Protein AF-A0A8K0QGR8-F1 (afdb_monomer_lite)

Sequence (209 aa):
MWKRLPLTRIGLGRTRVRLEYVLIPHIPASSSTRNSIKKHNFEAPHHDLGLHLETTTQLLTPGTLDPDALTFTCWPKRDEHCLVGFLAGTINPGIHKGLEQNFKGTLIGLCPRFFELPDLKEVIRKFDRKDTTLVVTAALTIVHEMQHVLMTTGKGRVCYDHKYDAEECKKLDEKEKTTNAQNMALFALDVTAHPERGCLSPKEGCCWC

Secondary structure (DSSP, 8-state):
----------------------SSS-----HHHHHHHIIIIIIHHHHHHHS----------TTSS-TTSEEEEEPPTT-HHHHTT-SEEEE-SEEEGGGTEEESSEEEEE-GGGGGPPPHHHHHHHHHTT-TT----HHHHHHHHHTT-HHHH-TTT--B-S--SHHHHHHS-HHHHTTBHHHHHHHHHHHHH-GGGGBS-TTS--B--

Foldseek 3Di:
DDDDDDDDDDDDDPPPPPPPPPLPLDLPDDPVLVVLCLQQLQVLLVVLVPDDDDDDPDDDDQVPDDAQHEAEEEDDQPPPCVVVPDQKAKDAAQQDVVVRDGGNHIYIYGYPVLVVFDDLVVLLVCSVVVNQPRDDHNVLSSSLRSLQYCSRRPPVRRADAPDQRSVVLSVDDSVNCSRHSNNSSVVVSVCVSPVVSQDPDPPPPDRSD

Radius of gyration: 22.01 Å; chains: 1; bounding box: 62×36×76 Å

Structure (mmCIF, N/CA/C/O backbone):
data_AF-A0A8K0QGR8-F1
#
_entry.id   AF-A0A8K0QGR8-F1
#
loop_
_atom_site.group_PDB
_atom_site.id
_atom_site.type_symbol
_atom_site.label_atom_id
_atom_site.label_alt_id
_atom_site.label_comp_id
_atom_site.label_asym_id
_atom_site.label_entity_id
_atom_site.label_seq_id
_atom_site.pdbx_PDB_ins_code
_atom_site.Cartn_x
_atom_site.Cartn_y
_atom_site.Cartn_z
_atom_site.occupancy
_atom_site.B_iso_or_equiv
_atom_site.auth_seq_id
_atom_site.auth_comp_id
_atom_site.auth_asym_id
_atom_site.auth_atom_id
_atom_site.pdbx_PDB_model_num
ATOM 1 N N . MET A 1 1 ? -37.395 -20.571 55.440 1.00 39.00 1 MET A N 1
ATOM 2 C CA . MET A 1 1 ? -38.438 -19.521 55.305 1.00 39.00 1 MET A CA 1
ATOM 3 C C . MET A 1 1 ? -37.707 -18.199 55.452 1.00 39.00 1 MET A C 1
ATOM 5 O O . MET A 1 1 ? -36.893 -18.133 56.352 1.00 39.00 1 MET A O 1
ATOM 9 N N . TRP A 1 2 ? -37.735 -17.255 54.512 1.00 24.77 2 TRP A N 1
ATOM 10 C CA . TRP A 1 2 ? -38.839 -16.327 54.238 1.00 24.77 2 TRP A CA 1
ATOM 11 C C . TRP A 1 2 ? -38.876 -15.874 52.761 1.00 24.77 2 TRP A C 1
ATOM 13 O O . TRP A 1 2 ? -37.900 -15.996 52.027 1.00 24.77 2 TRP A O 1
ATOM 23 N N . LYS A 1 3 ? -40.067 -15.426 52.346 1.00 25.12 3 LYS A N 1
ATOM 24 C CA . LYS A 1 3 ? -40.545 -15.152 50.980 1.00 25.12 3 LYS A CA 1
ATOM 25 C C . LYS A 1 3 ? -40.049 -13.818 50.385 1.00 25.12 3 LYS A C 1
ATOM 27 O O . LYS A 1 3 ? -39.733 -12.883 51.108 1.00 25.12 3 LYS A O 1
ATOM 32 N N . ARG A 1 4 ? -40.095 -13.759 49.044 1.00 31.66 4 ARG A N 1
ATOM 33 C CA . ARG A 1 4 ? -39.948 -12.587 48.151 1.00 31.66 4 ARG A CA 1
ATOM 34 C C . ARG A 1 4 ? -40.854 -11.411 48.526 1.00 31.66 4 ARG A C 1
ATOM 36 O O . ARG A 1 4 ? -41.997 -11.663 48.890 1.00 31.66 4 ARG A O 1
ATOM 43 N N . LEU A 1 5 ? -40.429 -10.194 48.169 1.00 27.41 5 LEU A N 1
ATOM 44 C CA . LEU A 1 5 ? -41.275 -9.172 47.526 1.00 27.41 5 LE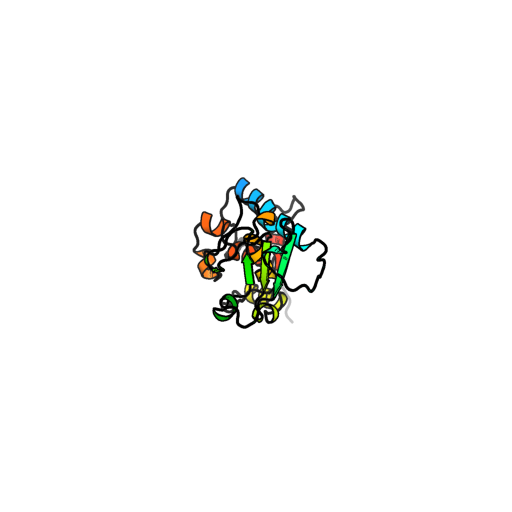U A CA 1
ATOM 45 C C . LEU A 1 5 ? -40.449 -8.324 46.516 1.00 27.41 5 LEU A C 1
ATOM 47 O O . LEU A 1 5 ? -39.220 -8.355 46.576 1.00 27.41 5 LEU A O 1
ATOM 51 N N . PRO A 1 6 ? -41.104 -7.669 45.532 1.00 32.53 6 PRO A N 1
ATOM 52 C CA . PRO A 1 6 ? -40.527 -7.240 44.255 1.00 32.53 6 PRO A CA 1
ATOM 53 C C . PRO A 1 6 ? -40.054 -5.780 44.263 1.00 32.53 6 PRO A C 1
ATOM 55 O O . PRO A 1 6 ? -40.529 -4.972 45.057 1.00 32.53 6 PRO A O 1
ATOM 58 N N . LEU A 1 7 ? -39.198 -5.413 43.305 1.00 27.39 7 LEU A N 1
ATOM 59 C CA . LEU A 1 7 ? -38.913 -4.013 42.988 1.00 27.39 7 LEU A CA 1
ATOM 60 C C . LEU A 1 7 ? -39.365 -3.679 41.567 1.00 27.39 7 LEU A C 1
ATOM 62 O O . LEU A 1 7 ? -38.997 -4.337 40.595 1.00 27.39 7 LEU A O 1
ATOM 66 N N . THR A 1 8 ? -40.176 -2.628 41.489 1.00 29.52 8 THR A N 1
ATOM 67 C CA . THR A 1 8 ? -40.717 -2.018 40.276 1.00 29.52 8 THR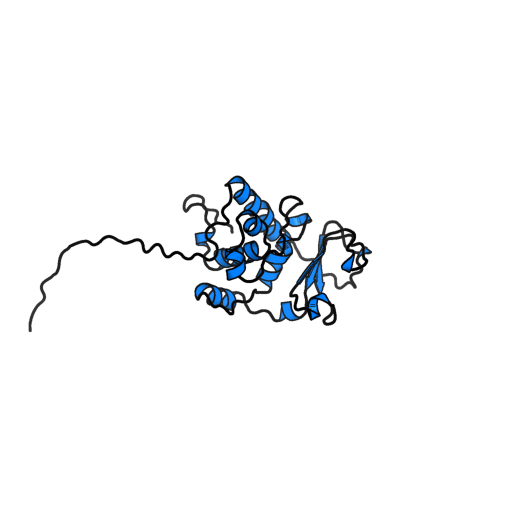 A CA 1
ATOM 68 C C . THR A 1 8 ? -40.125 -0.612 40.165 1.00 29.52 8 THR A C 1
ATOM 70 O O . THR A 1 8 ? -40.256 0.129 41.130 1.00 29.52 8 THR A O 1
ATOM 73 N N . ARG A 1 9 ? -39.576 -0.259 38.985 1.00 31.36 9 ARG A N 1
ATOM 74 C CA . ARG A 1 9 ? -39.207 1.092 38.464 1.00 31.36 9 ARG A CA 1
ATOM 75 C C . ARG A 1 9 ? -38.194 1.900 39.314 1.00 31.36 9 ARG A C 1
ATOM 77 O O . ARG A 1 9 ? -38.239 1.912 40.526 1.00 31.36 9 ARG A O 1
ATOM 84 N N . ILE A 1 10 ? -37.211 2.586 38.731 1.00 30.27 10 ILE A N 1
ATOM 85 C CA . ILE A 1 10 ? -37.312 3.902 38.071 1.00 30.27 10 ILE A CA 1
ATOM 86 C C . ILE A 1 10 ? -36.049 4.100 37.211 1.00 30.27 10 ILE A C 1
ATOM 88 O O . ILE A 1 10 ? -34.982 3.579 37.524 1.00 30.27 10 ILE A O 1
ATOM 92 N N . GLY A 1 11 ? -36.203 4.809 36.092 1.00 32.91 11 GLY A N 1
ATOM 93 C CA . GLY A 1 11 ? -35.181 4.965 35.066 1.00 32.91 11 GLY A CA 1
ATOM 94 C C . GLY A 1 11 ? -33.930 5.723 35.496 1.00 32.91 11 GLY A C 1
ATOM 95 O O . GLY A 1 11 ? -33.975 6.628 36.317 1.00 32.91 11 GLY A O 1
ATOM 96 N N . LEU A 1 12 ? -32.838 5.395 34.818 1.00 31.67 12 LEU A N 1
ATOM 97 C CA . LEU A 1 12 ? -31.729 6.294 34.546 1.00 31.67 12 LEU A CA 1
ATOM 98 C C . LEU A 1 12 ? -31.371 6.079 33.080 1.00 31.67 12 LEU A C 1
ATOM 100 O O . LEU A 1 12 ? -31.368 4.945 32.592 1.00 31.67 12 LEU A O 1
ATOM 104 N N . GLY A 1 13 ? -31.204 7.191 32.367 1.00 29.12 13 GLY A N 1
ATOM 105 C CA . GLY A 1 13 ? -30.985 7.220 30.933 1.00 29.12 13 GLY A CA 1
ATOM 106 C C . GLY A 1 13 ? -29.955 6.186 30.506 1.00 29.12 13 GLY A C 1
ATOM 107 O O . GLY A 1 13 ? -28.929 5.994 31.157 1.00 29.12 13 GLY A O 1
ATOM 108 N N . ARG A 1 14 ? -30.211 5.542 29.366 1.00 28.84 14 ARG A N 1
ATOM 109 C CA . ARG A 1 14 ? -29.114 4.987 28.584 1.00 28.84 14 ARG A CA 1
ATOM 110 C C . ARG A 1 14 ? -28.253 6.175 28.188 1.00 28.84 14 ARG A C 1
ATOM 112 O O . ARG A 1 14 ? -28.474 6.784 27.143 1.00 28.84 14 ARG A O 1
ATOM 119 N N . THR A 1 15 ? -27.282 6.504 29.030 1.00 27.42 15 THR A N 1
ATOM 120 C CA . THR A 1 15 ? -26.040 7.102 28.585 1.00 27.42 15 THR A CA 1
ATOM 121 C C . THR A 1 15 ? -25.593 6.183 27.462 1.00 27.42 15 THR A C 1
ATOM 123 O O . THR A 1 15 ? -25.163 5.054 27.697 1.00 27.42 15 THR A O 1
ATOM 126 N N . ARG A 1 16 ? -25.818 6.606 26.212 1.00 26.64 16 ARG A N 1
ATOM 127 C CA . ARG A 1 16 ? -25.051 6.073 25.097 1.00 26.64 16 ARG A CA 1
ATOM 128 C C . ARG A 1 16 ? -23.627 6.369 25.509 1.00 26.64 16 ARG A C 1
ATOM 130 O O . ARG A 1 16 ? -23.199 7.517 25.437 1.00 26.64 16 ARG A O 1
ATOM 137 N N . VAL A 1 17 ? -22.941 5.355 26.020 1.00 22.16 17 VAL A N 1
ATOM 138 C CA . VAL A 1 17 ? -21.495 5.378 26.086 1.00 22.16 17 VAL A CA 1
ATOM 139 C C . VAL A 1 17 ? -21.095 5.479 24.625 1.00 22.16 17 VAL A C 1
ATOM 141 O O . VAL A 1 17 ? -21.131 4.508 23.871 1.00 22.16 17 VAL A O 1
ATOM 144 N N . ARG A 1 18 ? -20.874 6.719 24.193 1.00 26.88 18 ARG A N 1
ATOM 145 C CA . ARG A 1 18 ? -20.250 7.047 22.928 1.00 26.88 18 ARG A CA 1
ATOM 146 C C . ARG A 1 18 ? -18.807 6.630 23.149 1.00 26.88 18 ARG A C 1
ATOM 148 O O . ARG A 1 18 ? -17.989 7.411 23.611 1.00 26.88 18 ARG A O 1
ATOM 155 N N . LEU A 1 19 ? -18.557 5.336 22.980 1.00 23.98 19 LEU A N 1
ATOM 156 C CA . LEU A 1 19 ? -17.211 4.811 22.933 1.00 23.98 19 LEU A CA 1
ATOM 157 C C . LEU A 1 19 ? -16.595 5.416 21.676 1.00 23.98 19 LEU A C 1
ATOM 159 O O . LEU A 1 19 ? -16.862 4.986 20.556 1.00 23.98 19 LEU A O 1
ATOM 163 N N . GLU A 1 20 ? -15.844 6.488 21.892 1.00 26.17 20 GLU A N 1
ATOM 164 C CA . GLU A 1 20 ? -14.880 7.060 20.968 1.00 26.17 20 GLU A CA 1
ATOM 165 C C . GLU A 1 20 ? -13.828 5.985 20.651 1.00 26.17 20 GLU A C 1
ATOM 167 O O . GLU A 1 20 ? -12.716 5.972 21.176 1.00 26.17 20 GLU A O 1
ATOM 172 N N . TYR A 1 21 ? -14.179 5.025 19.795 1.00 30.41 21 TYR A N 1
ATOM 173 C CA . TYR A 1 21 ? -13.197 4.203 19.096 1.00 30.41 21 TYR A CA 1
ATOM 174 C C . TYR A 1 21 ? -12.678 5.019 17.916 1.00 30.41 21 TYR A C 1
ATOM 176 O O . TYR A 1 21 ? -13.035 4.830 16.758 1.00 30.41 21 TYR A O 1
ATOM 184 N N . VAL A 1 22 ? -11.857 6.007 18.270 1.00 39.41 22 VAL A N 1
ATOM 185 C CA . VAL A 1 22 ? -11.055 6.794 17.346 1.00 39.41 22 VAL A CA 1
ATOM 186 C C . VAL A 1 22 ? -9.799 5.998 17.042 1.00 39.41 22 VAL A C 1
ATOM 188 O O . VAL A 1 22 ? -8.837 6.042 17.806 1.00 39.41 22 VAL A O 1
ATOM 191 N N . LEU A 1 23 ? -9.812 5.252 15.941 1.00 37.72 23 LEU A N 1
ATOM 192 C CA . LEU A 1 23 ? -8.567 4.906 15.264 1.00 37.72 23 LEU A CA 1
ATOM 193 C C . LEU A 1 23 ? -8.571 5.344 13.795 1.00 37.72 23 LEU A C 1
ATOM 195 O O . LEU A 1 23 ? -7.577 5.956 13.433 1.00 37.72 23 LEU A O 1
ATOM 199 N N . ILE A 1 24 ? -9.688 5.265 13.043 1.00 44.03 24 ILE A N 1
ATOM 200 C CA . ILE A 1 24 ? -9.991 6.150 11.882 1.00 44.03 24 ILE A CA 1
ATOM 201 C C . ILE A 1 24 ? -11.526 6.326 11.676 1.00 44.03 24 ILE A C 1
ATOM 203 O O . ILE A 1 24 ? -12.063 5.922 10.645 1.00 44.03 24 ILE A O 1
ATOM 207 N N . PRO A 1 25 ? -12.309 6.911 12.608 1.00 41.00 25 PRO A N 1
ATOM 208 C CA . PRO A 1 25 ? -13.677 7.293 12.296 1.00 41.00 25 PRO A CA 1
ATOM 209 C C . PRO A 1 25 ? -13.598 8.576 11.475 1.00 41.00 25 PRO A C 1
ATOM 211 O O . PRO A 1 25 ? -13.265 9.639 11.994 1.00 41.00 25 PRO A O 1
ATOM 214 N N . HIS A 1 26 ? -13.901 8.445 10.188 1.00 51.94 26 HIS A N 1
ATOM 215 C CA . HIS A 1 26 ? -13.880 9.514 9.198 1.00 51.94 26 HIS A CA 1
ATOM 216 C C . HIS A 1 26 ? -12.464 9.998 8.883 1.00 51.94 26 HIS A C 1
ATOM 218 O O . HIS A 1 26 ? -11.912 10.855 9.566 1.00 51.94 26 HIS A O 1
ATOM 224 N N . ILE A 1 27 ? -11.920 9.543 7.750 1.00 56.47 27 ILE A N 1
ATOM 225 C CA . ILE A 1 27 ? -11.152 10.475 6.924 1.00 56.47 27 ILE A CA 1
ATOM 226 C C . ILE A 1 27 ? -12.081 11.692 6.763 1.00 56.47 27 ILE A C 1
ATOM 228 O O . ILE A 1 27 ? -13.150 11.536 6.152 1.00 56.47 27 ILE A O 1
ATOM 232 N N . PRO A 1 28 ? -11.791 12.841 7.407 1.00 61.19 28 PRO A N 1
ATOM 233 C CA . PRO A 1 28 ? -12.615 14.019 7.225 1.00 61.19 28 PRO A CA 1
ATOM 234 C C . PRO A 1 28 ? -12.497 14.329 5.738 1.00 61.19 28 PRO A C 1
ATOM 236 O O . PRO A 1 28 ? -11.416 14.278 5.165 1.00 61.19 28 PRO A O 1
ATOM 239 N N . ALA A 1 29 ? -13.626 14.381 5.061 1.00 67.62 29 ALA A N 1
ATOM 240 C CA . ALA A 1 29 ? -13.635 14.466 3.619 1.00 67.62 29 ALA A CA 1
ATOM 241 C C . ALA A 1 29 ? -15.033 14.867 3.190 1.00 67.62 29 ALA A C 1
ATOM 243 O O . ALA A 1 29 ? -16.040 14.366 3.710 1.00 67.62 29 ALA A O 1
ATOM 244 N N . SER A 1 30 ? -15.097 15.743 2.191 1.00 78.19 30 SER A N 1
ATOM 245 C CA . SER A 1 30 ? -16.350 16.024 1.500 1.00 78.19 30 SER A CA 1
ATOM 246 C C . SER A 1 30 ? -16.969 14.721 0.971 1.00 78.19 30 SER A C 1
ATOM 248 O O . SER A 1 30 ? -16.267 13.746 0.691 1.00 78.19 30 SER A O 1
ATOM 250 N N . SER A 1 31 ? -18.290 14.677 0.787 1.00 76.69 31 SER A N 1
ATOM 251 C CA . SER A 1 31 ? -18.942 13.499 0.189 1.00 76.69 31 SER A CA 1
ATOM 252 C C . SER A 1 31 ? -18.380 13.159 -1.197 1.00 76.69 31 SER A C 1
ATOM 254 O O . SER A 1 31 ? -18.223 11.984 -1.511 1.00 76.69 31 SER A O 1
ATOM 256 N N . SER A 1 32 ? -17.992 14.170 -1.983 1.00 79.62 32 SER A N 1
ATOM 257 C CA . SER A 1 32 ? -17.296 13.979 -3.263 1.00 79.62 32 SER A CA 1
ATOM 258 C C . SER A 1 32 ? -15.950 13.268 -3.078 1.00 79.62 32 SER A C 1
ATOM 260 O O . SER A 1 32 ? -15.684 12.254 -3.721 1.00 79.62 32 SER A O 1
ATOM 262 N N . THR A 1 33 ? -15.136 13.733 -2.126 1.00 79.88 33 THR A N 1
ATOM 263 C CA . THR A 1 33 ? -13.843 13.123 -1.788 1.00 79.88 33 THR A CA 1
ATOM 264 C C . THR A 1 33 ? -14.014 11.678 -1.319 1.00 79.88 33 THR A C 1
ATOM 266 O O . THR A 1 33 ? -13.295 10.801 -1.785 1.00 79.88 33 THR A O 1
ATOM 269 N N . ARG A 1 34 ? -15.001 11.396 -0.459 1.00 79.62 34 ARG A N 1
ATOM 270 C CA . ARG A 1 34 ? -15.287 10.031 0.018 1.00 79.62 34 ARG A CA 1
ATOM 271 C C . ARG A 1 34 ? -15.704 9.093 -1.111 1.00 79.62 34 ARG A C 1
ATOM 273 O O . ARG A 1 34 ? -15.198 7.979 -1.178 1.00 79.62 34 ARG A O 1
ATOM 280 N N . ASN A 1 35 ? -16.569 9.547 -2.017 1.00 79.94 35 ASN A N 1
ATOM 281 C CA . ASN A 1 35 ? -16.978 8.758 -3.182 1.00 79.94 35 ASN A CA 1
ATOM 282 C C . ASN A 1 35 ? -15.802 8.494 -4.130 1.00 79.94 35 ASN A C 1
ATOM 284 O O . ASN A 1 35 ? -15.671 7.394 -4.661 1.00 79.94 35 ASN A O 1
ATOM 288 N N . SER A 1 36 ? -14.925 9.484 -4.313 1.00 84.44 36 SER A N 1
ATOM 289 C CA . SER A 1 36 ? -13.708 9.322 -5.107 1.00 84.44 36 SER A CA 1
ATOM 290 C C . SER A 1 36 ? -12.749 8.313 -4.466 1.00 84.44 36 SER A C 1
ATOM 292 O O . SER A 1 36 ? -12.290 7.407 -5.152 1.00 84.44 36 SER A O 1
ATOM 294 N N . ILE A 1 37 ? -12.523 8.396 -3.151 1.00 84.19 37 ILE A N 1
ATOM 295 C CA . ILE A 1 37 ? -11.736 7.412 -2.393 1.00 84.19 37 ILE A CA 1
ATOM 296 C C . ILE A 1 37 ? -12.330 6.010 -2.549 1.00 84.19 37 ILE A C 1
ATOM 298 O O . ILE A 1 37 ? -11.609 5.091 -2.913 1.00 84.19 37 ILE A O 1
ATOM 302 N N . LYS A 1 38 ? -13.642 5.838 -2.345 1.00 84.31 38 LYS A N 1
ATOM 303 C CA . LYS A 1 38 ? -14.309 4.537 -2.509 1.00 84.31 38 LYS A CA 1
ATOM 304 C C . LYS A 1 38 ? -14.005 3.919 -3.872 1.00 84.31 38 LYS A C 1
ATOM 306 O O . LYS A 1 38 ? -13.497 2.804 -3.948 1.00 84.31 38 LYS A O 1
ATOM 311 N N . LYS A 1 39 ? -14.254 4.686 -4.932 1.00 85.19 39 LYS A N 1
ATOM 312 C CA . LYS A 1 39 ? -14.103 4.229 -6.312 1.00 85.19 39 LYS A CA 1
ATOM 313 C C . LYS A 1 39 ? -12.652 3.898 -6.665 1.00 85.19 39 LYS A C 1
ATOM 315 O O . LYS A 1 39 ? -12.378 2.868 -7.267 1.00 85.19 39 LYS A O 1
ATOM 320 N N . HIS A 1 40 ? -11.725 4.785 -6.317 1.00 89.31 40 HIS A N 1
ATOM 321 C CA . HIS A 1 40 ? -10.357 4.740 -6.835 1.00 89.31 40 HIS A CA 1
ATOM 322 C C . HIS A 1 40 ? -9.357 4.053 -5.903 1.00 89.31 40 HIS A C 1
ATOM 324 O O . HIS A 1 40 ? -8.371 3.508 -6.375 1.00 89.31 40 HIS A O 1
ATOM 330 N N . ASN A 1 41 ? -9.588 4.078 -4.592 1.00 90.94 41 ASN A N 1
ATOM 331 C CA . ASN A 1 41 ? -8.650 3.572 -3.588 1.00 90.94 41 ASN A CA 1
ATOM 332 C C . ASN A 1 41 ? -9.114 2.245 -2.949 1.00 90.94 41 ASN A C 1
ATOM 334 O O . ASN A 1 41 ? -8.318 1.598 -2.271 1.00 90.94 41 ASN A O 1
ATOM 338 N N . PHE A 1 42 ? -10.364 1.812 -3.183 1.00 85.38 42 PHE A N 1
ATOM 339 C CA . PHE A 1 42 ? -10.897 0.543 -2.660 1.00 85.38 42 PHE A CA 1
ATOM 340 C C . PHE A 1 42 ? -11.505 -0.352 -3.744 1.00 85.38 42 PHE A C 1
ATOM 342 O O . PHE A 1 42 ? -11.025 -1.465 -3.933 1.00 85.38 42 PHE A O 1
ATOM 349 N N . GLU A 1 43 ? -12.506 0.127 -4.491 1.00 85.12 43 GLU A N 1
ATOM 350 C CA . GLU A 1 43 ? -13.172 -0.674 -5.534 1.00 85.12 43 GLU A CA 1
ATOM 351 C C . GLU A 1 43 ? -12.207 -1.047 -6.669 1.00 85.12 43 GLU A C 1
ATOM 353 O O . GLU A 1 43 ? -12.153 -2.209 -7.064 1.00 85.12 43 GLU A O 1
ATOM 358 N N . ALA A 1 44 ? -11.405 -0.093 -7.157 1.00 85.38 44 ALA A N 1
ATOM 359 C CA . ALA A 1 44 ? -10.432 -0.355 -8.219 1.00 85.38 44 ALA A CA 1
ATOM 360 C C . ALA A 1 44 ? -9.318 -1.338 -7.794 1.00 85.38 44 ALA A C 1
ATOM 362 O O . ALA A 1 44 ? -9.149 -2.342 -8.483 1.00 85.38 44 ALA A O 1
ATOM 363 N N . PRO A 1 45 ? -8.619 -1.166 -6.649 1.00 84.56 45 PRO A N 1
ATOM 364 C CA . PRO A 1 45 ? -7.678 -2.183 -6.176 1.00 84.56 45 PRO A CA 1
ATOM 365 C C . PRO A 1 45 ? -8.311 -3.553 -5.948 1.00 84.56 45 PRO A C 1
ATOM 367 O O . PRO A 1 45 ? -7.692 -4.564 -6.263 1.00 84.56 45 PRO A O 1
ATOM 370 N N . HIS A 1 46 ? -9.536 -3.607 -5.415 1.00 83.62 46 HIS A N 1
ATOM 371 C CA . HIS A 1 46 ? -10.242 -4.871 -5.224 1.00 83.62 46 HIS A CA 1
ATOM 372 C C . HIS A 1 46 ? -10.515 -5.577 -6.556 1.00 83.62 46 HIS A C 1
ATOM 374 O O . HIS A 1 46 ? -10.276 -6.777 -6.670 1.00 83.62 46 HIS A O 1
ATOM 380 N N . HIS A 1 47 ? -10.968 -4.828 -7.564 1.00 83.50 47 HIS A N 1
ATOM 381 C CA . HIS A 1 47 ? -11.162 -5.344 -8.913 1.00 83.50 47 HIS A CA 1
ATOM 382 C C . HIS A 1 47 ? -9.849 -5.878 -9.499 1.00 83.50 47 HIS A C 1
ATOM 384 O O . HIS A 1 47 ? -9.806 -7.030 -9.918 1.00 83.50 47 HIS A O 1
ATOM 390 N N . ASP A 1 48 ? -8.774 -5.087 -9.463 1.00 81.62 48 ASP A N 1
ATOM 391 C CA . ASP A 1 48 ? -7.484 -5.454 -10.061 1.00 81.62 48 ASP A CA 1
ATOM 392 C C . ASP A 1 48 ? -6.847 -6.675 -9.381 1.00 81.62 48 ASP A C 1
ATOM 394 O O . ASP A 1 48 ? -6.314 -7.551 -10.058 1.00 81.62 48 ASP A O 1
ATOM 398 N N . LEU A 1 49 ? -6.953 -6.783 -8.052 1.00 78.75 49 LEU A N 1
ATOM 399 C CA . LEU A 1 49 ? -6.485 -7.952 -7.296 1.00 78.75 49 LEU A CA 1
ATOM 400 C C . LEU A 1 49 ? -7.385 -9.186 -7.473 1.00 78.75 49 LEU A C 1
ATOM 402 O O . LEU A 1 49 ? -6.944 -10.304 -7.212 1.00 78.75 49 LEU A O 1
ATOM 406 N N . GLY A 1 50 ? -8.644 -8.992 -7.876 1.00 67.19 50 GLY A N 1
ATOM 407 C CA . GLY A 1 50 ? -9.596 -10.063 -8.169 1.00 67.19 50 GLY A CA 1
ATOM 408 C C . GLY A 1 50 ? -9.433 -10.676 -9.564 1.00 67.19 50 GLY A C 1
ATOM 409 O O . GLY A 1 50 ? -10.018 -11.728 -9.834 1.00 67.19 50 GLY A O 1
ATOM 410 N N . LEU A 1 51 ? -8.651 -10.049 -10.449 1.00 63.78 51 LEU A N 1
ATOM 411 C CA . LEU A 1 51 ? -8.345 -10.584 -11.775 1.00 63.78 51 LEU A CA 1
ATOM 412 C C . LEU A 1 51 ? -7.430 -11.815 -11.677 1.00 63.78 51 LEU A C 1
ATOM 414 O O . LEU A 1 51 ? -6.648 -11.976 -10.739 1.00 63.78 51 LEU A O 1
ATOM 418 N N . HIS A 1 52 ? -7.534 -12.718 -12.656 1.00 54.72 52 HIS A N 1
ATOM 419 C CA . HIS A 1 52 ? -6.685 -13.906 -12.710 1.00 54.72 52 HIS A CA 1
ATOM 420 C C . HIS A 1 52 ? -5.208 -13.520 -12.838 1.00 54.72 52 HIS A C 1
ATOM 422 O O . HIS A 1 52 ? -4.781 -12.965 -13.847 1.00 54.72 52 HIS A O 1
ATOM 428 N N . LEU A 1 53 ? -4.429 -13.857 -11.807 1.00 60.78 53 LEU A N 1
ATOM 429 C CA . LEU A 1 53 ? -2.978 -13.740 -11.816 1.00 60.78 53 LEU A CA 1
ATOM 430 C C . LEU A 1 53 ? -2.391 -14.818 -12.731 1.00 60.78 53 LEU A C 1
ATOM 432 O O . LEU A 1 53 ? -2.287 -15.988 -12.354 1.00 60.78 53 LEU A O 1
ATOM 436 N N . GLU A 1 54 ? -1.977 -14.424 -13.931 1.00 61.03 54 GLU A N 1
ATOM 437 C CA . GLU A 1 54 ? -1.126 -15.272 -14.755 1.00 61.03 54 GLU A CA 1
ATOM 438 C C . GLU A 1 54 ? 0.271 -15.319 -14.133 1.00 61.03 54 GLU A C 1
ATOM 440 O O . GLU A 1 54 ? 0.984 -14.321 -14.036 1.00 61.03 54 GLU A O 1
ATOM 445 N N . THR A 1 55 ? 0.660 -16.497 -13.645 1.00 55.16 55 THR A N 1
ATOM 446 C CA . THR A 1 55 ? 1.976 -16.679 -13.030 1.00 55.16 55 THR A CA 1
ATOM 447 C C . THR A 1 55 ? 2.980 -17.070 -14.104 1.00 55.16 55 THR A C 1
ATOM 449 O O . THR A 1 55 ? 3.026 -18.220 -14.535 1.00 55.16 55 THR A O 1
ATOM 452 N N . THR A 1 56 ? 3.827 -16.130 -14.509 1.00 58.09 56 THR A N 1
ATOM 453 C CA . THR A 1 56 ? 5.002 -16.417 -15.340 1.00 58.09 56 THR A CA 1
ATOM 454 C C . THR A 1 56 ? 6.278 -16.254 -14.530 1.00 58.09 56 THR A C 1
ATOM 456 O O . THR A 1 56 ? 6.592 -15.167 -14.051 1.00 58.09 56 THR A O 1
ATOM 459 N N . THR A 1 57 ? 7.056 -17.328 -14.402 1.00 54.94 57 THR A N 1
ATOM 460 C CA . THR A 1 57 ? 8.394 -17.284 -13.800 1.00 54.94 57 THR A CA 1
ATOM 461 C C . THR A 1 57 ? 9.394 -16.806 -14.852 1.00 54.94 57 THR A C 1
ATOM 463 O O . THR A 1 57 ? 10.068 -17.604 -15.496 1.00 54.94 57 THR A O 1
ATOM 466 N N . GLN A 1 58 ? 9.451 -15.497 -15.088 1.00 61.91 58 GLN A N 1
ATOM 467 C CA . GLN A 1 58 ? 10.433 -14.892 -15.989 1.00 61.91 58 GLN A CA 1
ATOM 468 C C . GLN A 1 58 ? 11.394 -14.000 -15.208 1.00 61.91 58 GLN A C 1
ATOM 470 O O . GLN A 1 58 ? 11.015 -13.360 -14.227 1.00 61.91 58 GLN A O 1
ATOM 475 N N . LEU A 1 59 ? 12.654 -13.962 -15.646 1.00 61.50 59 LEU A N 1
ATOM 476 C CA . LEU A 1 59 ? 13.614 -12.983 -15.155 1.00 61.50 59 LEU A CA 1
ATOM 477 C C . LEU A 1 59 ? 13.134 -11.602 -15.611 1.00 61.50 59 LEU A C 1
ATOM 479 O O . LEU A 1 59 ? 13.196 -11.277 -16.796 1.00 61.50 59 LEU A O 1
ATOM 483 N N . LEU A 1 60 ? 12.611 -10.815 -14.676 1.00 64.81 60 LEU A N 1
ATOM 484 C CA . LEU A 1 60 ? 12.046 -9.512 -14.991 1.00 64.81 60 LEU A CA 1
ATOM 485 C C . LEU A 1 60 ? 13.160 -8.544 -15.371 1.00 64.81 60 LEU A C 1
ATOM 487 O O . LEU A 1 60 ? 14.005 -8.191 -14.549 1.00 64.81 60 LEU A O 1
ATOM 491 N N . THR A 1 61 ? 13.135 -8.086 -16.620 1.00 69.19 61 THR A N 1
ATOM 492 C CA . THR A 1 61 ? 13.894 -6.906 -17.029 1.00 69.19 61 THR A CA 1
ATOM 493 C C . THR A 1 61 ? 12.933 -5.718 -17.145 1.00 69.19 61 THR A C 1
ATOM 495 O O . THR A 1 61 ? 11.812 -5.874 -17.635 1.00 69.19 61 THR A O 1
ATOM 498 N N . PRO A 1 62 ? 13.312 -4.507 -16.723 1.00 67.19 62 PRO A N 1
ATOM 499 C CA . PRO A 1 62 ? 12.382 -3.366 -16.746 1.00 67.19 62 PRO A CA 1
ATOM 500 C C . PRO A 1 62 ? 11.850 -2.958 -18.126 1.00 67.19 62 PRO A C 1
ATOM 502 O O . PRO A 1 62 ? 10.779 -2.357 -18.215 1.00 67.19 62 PRO A O 1
ATOM 505 N N . GLY A 1 63 ? 12.538 -3.349 -19.205 1.00 69.94 63 GLY A N 1
ATOM 506 C CA . GLY A 1 63 ? 12.058 -3.187 -20.583 1.00 69.94 63 GLY A CA 1
ATOM 507 C C . GLY A 1 63 ? 11.025 -4.230 -21.036 1.00 69.94 63 GLY A C 1
ATOM 508 O O . GLY A 1 63 ? 10.335 -3.998 -22.026 1.00 69.94 63 GLY A O 1
ATOM 509 N N . THR A 1 64 ? 10.898 -5.356 -20.324 1.00 76.81 64 THR A N 1
ATOM 510 C CA . THR A 1 64 ? 9.961 -6.451 -20.652 1.00 76.81 64 THR A CA 1
ATOM 511 C C . THR A 1 64 ? 8.623 -6.359 -19.924 1.00 76.81 64 THR A C 1
ATOM 513 O O . THR A 1 64 ? 7.755 -7.189 -20.163 1.00 76.81 64 THR A O 1
ATOM 516 N N . LEU A 1 65 ? 8.442 -5.366 -19.050 1.00 84.00 65 LEU A N 1
ATOM 517 C CA . LEU A 1 65 ? 7.178 -5.162 -18.345 1.00 84.00 65 LEU A CA 1
ATOM 518 C C . LEU A 1 65 ? 6.081 -4.737 -19.324 1.00 84.00 65 LEU A C 1
ATOM 520 O O . LEU A 1 65 ? 6.292 -3.853 -20.163 1.00 84.00 65 LEU A O 1
ATOM 524 N N . ASP A 1 66 ? 4.915 -5.362 -19.203 1.00 84.81 66 ASP A N 1
ATOM 525 C CA . ASP A 1 66 ? 3.722 -4.955 -19.934 1.00 84.81 66 ASP A CA 1
ATOM 526 C C . ASP A 1 66 ? 3.260 -3.577 -19.413 1.00 84.81 66 ASP A C 1
ATOM 528 O O . ASP A 1 66 ? 3.065 -3.423 -18.204 1.00 84.81 66 ASP A O 1
ATOM 532 N N . PRO A 1 67 ? 3.138 -2.552 -20.279 1.00 87.50 67 PRO A N 1
ATOM 533 C CA . PRO A 1 67 ? 2.688 -1.223 -19.870 1.00 87.50 67 PRO A CA 1
ATOM 534 C C . PRO A 1 67 ? 1.268 -1.198 -19.292 1.00 87.50 67 PRO A C 1
ATOM 536 O O . PRO A 1 67 ? 0.964 -0.289 -18.519 1.00 87.50 67 PRO A O 1
ATOM 539 N N . ASP A 1 68 ? 0.433 -2.179 -19.638 1.00 86.06 68 ASP A N 1
ATOM 540 C CA . ASP A 1 68 ? -0.984 -2.229 -19.279 1.00 86.06 68 ASP A CA 1
ATOM 541 C C . ASP A 1 68 ? -1.285 -3.269 -18.185 1.00 86.06 68 ASP A C 1
ATOM 543 O O . ASP A 1 68 ? -2.449 -3.472 -17.835 1.00 86.06 68 ASP A O 1
ATOM 547 N N . ALA A 1 69 ? -0.257 -3.904 -17.607 1.00 84.69 69 ALA A N 1
ATOM 548 C CA . ALA A 1 69 ? -0.413 -4.892 -16.542 1.00 84.69 69 ALA A CA 1
ATOM 549 C C . ALA A 1 69 ? 0.295 -4.488 -15.241 1.00 84.69 69 ALA A C 1
ATOM 551 O O . ALA A 1 69 ? 1.330 -3.815 -15.232 1.00 84.69 69 ALA A O 1
ATOM 552 N N . LEU A 1 70 ? -0.248 -4.977 -14.124 1.00 88.19 70 LEU A N 1
ATOM 553 C CA . LEU A 1 70 ? 0.399 -4.927 -12.819 1.00 88.19 70 LEU A CA 1
ATOM 554 C C . LEU A 1 70 ? 1.258 -6.179 -12.621 1.00 88.19 70 LEU A C 1
ATOM 556 O O . LEU A 1 70 ? 0.748 -7.297 -12.598 1.00 88.19 70 LEU A O 1
ATOM 560 N N . THR A 1 71 ? 2.563 -5.992 -12.439 1.00 89.38 71 THR A N 1
ATOM 561 C CA . THR A 1 71 ? 3.501 -7.094 -12.190 1.00 89.38 71 THR A CA 1
ATOM 562 C C . THR A 1 71 ? 3.845 -7.205 -10.706 1.00 89.38 71 THR A C 1
ATOM 564 O O . THR A 1 71 ? 4.258 -6.228 -10.089 1.00 89.38 71 THR A O 1
ATOM 567 N N . PHE A 1 72 ? 3.778 -8.406 -10.135 1.00 89.00 72 PHE A N 1
ATOM 568 C CA . PHE A 1 72 ? 4.351 -8.686 -8.814 1.00 89.00 72 PHE A CA 1
ATOM 569 C C . PHE A 1 72 ? 5.717 -9.348 -8.968 1.00 89.00 72 PHE A C 1
ATOM 571 O O . PHE A 1 72 ? 5.881 -10.274 -9.762 1.00 89.00 72 PHE A O 1
ATOM 578 N N . THR A 1 73 ? 6.704 -8.892 -8.201 1.00 88.75 73 THR A N 1
ATOM 579 C CA . THR A 1 73 ? 8.055 -9.462 -8.216 1.00 88.75 73 THR A CA 1
ATOM 580 C C . THR A 1 73 ? 8.605 -9.659 -6.815 1.00 88.75 73 THR A C 1
ATOM 582 O O . THR A 1 73 ? 8.243 -8.945 -5.887 1.00 88.75 73 THR A O 1
ATOM 585 N N . CYS A 1 74 ? 9.508 -10.622 -6.659 1.00 89.88 74 CYS A N 1
ATOM 586 C CA . CYS A 1 74 ? 10.280 -10.792 -5.435 1.00 89.88 74 CYS A CA 1
ATOM 587 C C . CYS A 1 74 ? 11.613 -10.062 -5.585 1.00 89.88 74 CYS A C 1
ATOM 589 O O . CYS A 1 74 ? 12.403 -10.384 -6.476 1.00 89.88 74 CYS A O 1
ATOM 591 N N . TRP A 1 75 ? 11.893 -9.112 -4.698 1.00 88.12 75 TRP A N 1
ATOM 592 C CA . TRP A 1 75 ? 13.204 -8.479 -4.656 1.00 88.12 75 TRP A CA 1
ATOM 593 C C . TRP A 1 75 ? 14.241 -9.401 -4.015 1.00 88.12 75 TRP A C 1
ATOM 595 O O . TRP A 1 75 ? 13.935 -10.149 -3.076 1.00 88.12 75 TRP A O 1
ATOM 605 N N . PRO A 1 76 ? 15.494 -9.375 -4.504 1.00 82.69 76 PRO A N 1
ATOM 606 C CA . PRO A 1 76 ? 16.549 -10.155 -3.889 1.00 82.69 76 PRO A CA 1
ATOM 607 C C . PRO A 1 76 ? 16.786 -9.668 -2.456 1.00 82.69 76 PRO A C 1
ATOM 609 O O . PRO A 1 76 ? 16.729 -8.481 -2.162 1.00 82.69 76 PRO A O 1
ATOM 612 N N . LYS A 1 77 ? 17.140 -10.583 -1.546 1.00 80.94 77 LYS A N 1
ATOM 613 C CA . LYS A 1 77 ? 17.381 -10.260 -0.123 1.00 80.94 77 LYS A CA 1
ATOM 614 C C . LYS A 1 77 ? 18.422 -9.153 0.106 1.00 80.94 77 LYS A C 1
ATOM 616 O O . LYS A 1 77 ? 18.422 -8.527 1.159 1.00 80.94 77 LYS A O 1
ATOM 621 N N . ARG A 1 78 ? 19.337 -8.969 -0.847 1.00 84.19 78 ARG A N 1
ATOM 622 C CA . ARG A 1 78 ? 20.417 -7.973 -0.801 1.00 84.19 78 ARG A CA 1
ATOM 623 C C . ARG A 1 78 ? 20.065 -6.665 -1.509 1.00 84.19 78 ARG A C 1
ATOM 625 O O . ARG A 1 78 ? 20.940 -5.816 -1.619 1.00 84.19 78 ARG A O 1
ATOM 632 N N . ASP A 1 79 ? 18.841 -6.530 -2.012 1.00 86.25 79 ASP A N 1
ATOM 633 C CA . ASP A 1 79 ? 18.360 -5.260 -2.538 1.00 86.25 79 ASP A CA 1
ATOM 634 C C . ASP A 1 79 ? 18.369 -4.200 -1.432 1.00 86.25 79 ASP A C 1
ATOM 636 O O . ASP A 1 79 ? 17.985 -4.483 -0.292 1.00 86.25 79 ASP A O 1
ATOM 640 N N . GLU A 1 80 ? 18.825 -2.993 -1.758 1.00 85.69 80 GLU A N 1
ATOM 641 C CA . GLU A 1 80 ? 18.988 -1.908 -0.791 1.00 85.69 80 GLU A CA 1
ATOM 642 C C . GLU A 1 80 ? 17.673 -1.577 -0.075 1.00 85.69 80 GLU A C 1
ATOM 644 O O . GLU A 1 80 ? 17.676 -1.434 1.150 1.00 85.69 80 GLU A O 1
ATOM 649 N N . HIS A 1 81 ? 16.540 -1.579 -0.791 1.00 84.69 81 HIS A N 1
ATOM 650 C CA . HIS A 1 81 ? 15.216 -1.306 -0.220 1.00 84.69 81 HIS A CA 1
ATOM 651 C C . HIS A 1 81 ? 14.873 -2.320 0.881 1.00 84.69 81 HIS A C 1
ATOM 653 O O . HIS A 1 81 ? 14.392 -1.966 1.961 1.00 84.69 81 HIS A O 1
ATOM 659 N N . CYS A 1 82 ? 15.193 -3.595 0.651 1.00 89.81 82 CYS A N 1
ATOM 660 C CA . CYS A 1 82 ? 14.956 -4.648 1.632 1.00 89.81 82 CYS A CA 1
ATOM 661 C C . CYS A 1 82 ? 15.913 -4.571 2.826 1.00 89.81 82 CYS A C 1
ATOM 663 O O . CYS A 1 82 ? 15.522 -4.915 3.945 1.00 89.81 82 CYS A O 1
ATOM 665 N N . LEU A 1 83 ? 17.150 -4.107 2.617 1.00 88.00 83 LEU A N 1
ATOM 666 C CA . LEU A 1 83 ? 18.138 -3.940 3.687 1.00 88.00 83 LEU A CA 1
ATOM 667 C C . LEU A 1 83 ? 17.784 -2.790 4.635 1.00 88.00 83 LEU A C 1
ATOM 669 O O . LEU A 1 83 ? 18.000 -2.920 5.840 1.00 88.00 83 LEU A O 1
ATOM 673 N N . VAL A 1 84 ? 17.183 -1.711 4.125 1.00 85.94 84 VAL A N 1
ATOM 674 C CA . VAL A 1 84 ? 16.687 -0.597 4.956 1.00 85.94 84 VAL A CA 1
ATOM 675 C C . VAL A 1 84 ? 15.327 -0.884 5.606 1.00 85.94 84 VAL A C 1
ATOM 677 O O . VAL A 1 84 ? 14.787 -0.050 6.329 1.00 85.94 84 VAL A O 1
ATOM 680 N N . GLY A 1 85 ? 14.800 -2.097 5.417 1.00 86.38 85 GLY A N 1
ATOM 681 C CA . GLY A 1 85 ? 13.679 -2.629 6.184 1.00 86.38 85 GLY A CA 1
ATOM 682 C C . GLY A 1 85 ? 12.315 -2.525 5.512 1.00 86.38 85 GLY A C 1
ATOM 683 O O . GLY A 1 85 ? 11.320 -2.770 6.198 1.00 86.38 85 GLY A O 1
ATOM 684 N N . PHE A 1 86 ? 12.253 -2.211 4.215 1.00 90.56 86 PHE A N 1
ATOM 685 C CA . PHE A 1 86 ? 10.986 -2.164 3.487 1.00 90.56 86 PHE A CA 1
ATOM 686 C C . PHE A 1 86 ? 10.382 -3.570 3.380 1.00 90.56 86 PHE A C 1
ATOM 688 O O . PHE A 1 86 ? 11.087 -4.584 3.365 1.00 90.56 86 PHE A O 1
ATOM 695 N N . LEU A 1 87 ? 9.051 -3.627 3.337 1.00 94.88 87 LEU A N 1
ATOM 696 C CA . LEU A 1 87 ? 8.300 -4.868 3.137 1.00 94.88 87 LEU A CA 1
ATOM 697 C C . LEU A 1 87 ? 7.957 -5.056 1.660 1.00 94.88 87 LEU A C 1
ATOM 699 O O . LEU A 1 87 ? 8.067 -6.162 1.139 1.00 94.88 87 LEU A O 1
ATOM 703 N N . ALA A 1 88 ? 7.588 -3.972 0.991 1.00 95.62 88 ALA A N 1
ATOM 704 C CA . ALA A 1 88 ? 7.307 -3.926 -0.428 1.00 95.62 88 ALA A CA 1
ATOM 705 C C . ALA A 1 88 ? 7.598 -2.516 -0.966 1.00 95.62 88 ALA A C 1
ATOM 707 O O . ALA A 1 88 ? 7.981 -1.630 -0.199 1.00 95.62 88 ALA A O 1
ATOM 708 N N . GLY A 1 89 ? 7.460 -2.335 -2.275 1.00 93.69 89 GLY A N 1
ATOM 709 C CA . GLY A 1 89 ? 7.475 -1.018 -2.892 1.00 93.69 89 GLY A CA 1
ATOM 710 C C . GLY A 1 89 ? 6.907 -1.030 -4.305 1.00 93.69 89 GLY A C 1
ATOM 711 O O . GLY A 1 89 ? 7.066 -1.997 -5.055 1.00 93.69 89 GLY A O 1
ATOM 712 N N . THR A 1 90 ? 6.264 0.072 -4.672 1.00 94.56 90 THR A N 1
ATOM 713 C CA . THR A 1 90 ? 5.620 0.253 -5.973 1.00 94.56 90 THR A CA 1
ATOM 714 C C . THR A 1 90 ? 6.479 1.088 -6.918 1.00 94.56 90 THR A C 1
ATOM 716 O O . THR A 1 90 ? 6.923 2.185 -6.582 1.00 94.56 90 THR A O 1
ATOM 719 N N . ILE A 1 91 ? 6.654 0.606 -8.148 1.00 92.31 91 ILE A N 1
ATOM 720 C CA . ILE A 1 91 ? 7.325 1.325 -9.235 1.00 92.31 91 ILE A CA 1
ATOM 721 C C . ILE A 1 91 ? 6.327 1.509 -10.376 1.00 92.31 91 ILE A C 1
ATOM 723 O O . ILE A 1 91 ? 5.940 0.551 -11.042 1.00 92.31 91 ILE A O 1
ATOM 727 N N . ASN A 1 92 ? 5.924 2.757 -10.616 1.00 93.19 92 ASN A N 1
ATOM 728 C CA . ASN A 1 92 ? 5.104 3.133 -11.769 1.00 93.19 92 ASN A CA 1
ATOM 729 C C . ASN A 1 92 ? 5.958 3.278 -13.047 1.00 93.19 92 ASN A C 1
ATOM 731 O O . ASN A 1 92 ? 7.164 3.502 -12.939 1.00 93.19 92 ASN A O 1
ATOM 735 N N . PRO A 1 93 ? 5.367 3.233 -14.254 1.00 92.38 93 PRO A N 1
ATOM 736 C CA . PRO A 1 93 ? 6.099 3.428 -15.500 1.00 92.38 93 PRO A CA 1
ATOM 737 C C . PRO A 1 93 ? 6.823 4.778 -15.560 1.00 92.38 93 PRO A C 1
ATOM 739 O O . PRO A 1 93 ? 6.317 5.798 -15.081 1.00 92.38 93 PRO A O 1
ATOM 742 N N . GLY A 1 94 ? 7.985 4.791 -16.209 1.00 91.00 94 GLY A N 1
ATOM 743 C CA . GLY A 1 94 ? 8.806 5.981 -16.414 1.00 91.00 94 GLY A CA 1
ATOM 744 C C . GLY A 1 94 ? 10.226 5.858 -15.866 1.00 91.00 94 GLY A C 1
ATOM 745 O O . GLY A 1 94 ? 10.691 4.783 -15.484 1.00 91.00 94 GLY A O 1
ATOM 746 N N . ILE A 1 95 ? 10.932 6.992 -15.861 1.00 89.25 95 ILE A N 1
ATOM 747 C CA . ILE A 1 95 ? 12.344 7.077 -15.475 1.00 89.25 95 ILE A CA 1
ATOM 748 C C . ILE A 1 95 ? 12.462 7.244 -13.959 1.00 89.25 95 ILE A C 1
ATOM 750 O O . ILE A 1 95 ? 12.076 8.276 -13.407 1.00 89.25 95 ILE A O 1
ATOM 754 N N . HIS A 1 96 ? 13.087 6.267 -13.307 1.00 84.31 96 HIS A N 1
ATOM 755 C CA . HIS A 1 96 ? 13.389 6.279 -11.879 1.00 84.31 96 HIS A CA 1
ATOM 756 C C . HIS A 1 96 ? 14.864 6.585 -11.668 1.00 84.31 96 HIS A C 1
ATOM 758 O O . HIS A 1 96 ? 15.720 5.725 -11.852 1.00 84.31 96 HIS A O 1
ATOM 764 N N . LYS A 1 97 ? 15.168 7.828 -11.274 1.00 79.50 97 LYS A N 1
ATOM 765 C CA . LYS A 1 97 ? 16.554 8.296 -11.102 1.00 79.50 97 LYS A CA 1
ATOM 766 C C . LYS A 1 97 ? 17.334 7.487 -10.063 1.00 79.50 97 LYS A C 1
ATOM 768 O O . LYS A 1 97 ? 18.505 7.231 -10.286 1.00 79.50 97 LYS A O 1
ATOM 773 N N . GLY A 1 98 ? 16.685 7.071 -8.972 1.00 75.25 98 GLY A N 1
ATOM 774 C CA . GLY A 1 98 ? 17.327 6.270 -7.921 1.00 75.25 98 GLY A CA 1
ATOM 775 C C . GLY A 1 98 ? 17.701 4.850 -8.358 1.00 75.25 98 GLY A C 1
ATOM 776 O O . GLY A 1 98 ? 18.577 4.248 -7.758 1.00 75.25 98 GLY A O 1
ATOM 777 N N . LEU A 1 99 ? 17.068 4.340 -9.419 1.00 78.31 99 LEU A N 1
ATOM 778 C CA . LEU A 1 99 ? 17.343 3.019 -9.992 1.00 78.31 99 LEU A CA 1
ATOM 779 C C . LEU A 1 99 ? 18.109 3.106 -11.318 1.00 78.31 99 LEU A C 1
ATOM 781 O O . LEU A 1 99 ? 18.364 2.083 -11.940 1.00 78.31 99 LEU A O 1
ATOM 785 N N . GLU A 1 100 ? 18.407 4.325 -11.782 1.00 84.50 100 GLU A N 1
ATOM 786 C CA . GLU A 1 100 ? 19.003 4.613 -13.092 1.00 84.50 100 GLU A CA 1
ATOM 787 C C . GLU A 1 100 ? 18.318 3.870 -14.255 1.00 84.50 100 GLU A C 1
ATOM 789 O O . GLU A 1 100 ? 18.951 3.437 -15.218 1.00 84.50 100 GLU A O 1
ATOM 794 N N . GLN A 1 101 ? 16.991 3.718 -14.175 1.00 85.75 101 GLN A N 1
ATOM 795 C CA . GLN A 1 101 ? 16.262 2.810 -15.053 1.00 85.75 101 GLN A CA 1
ATOM 796 C C . GLN A 1 101 ? 14.907 3.356 -15.494 1.00 85.75 101 GLN A C 1
ATOM 798 O O . GLN A 1 101 ? 14.216 4.061 -14.758 1.00 85.75 101 GLN A O 1
ATOM 803 N N . ASN A 1 102 ? 14.530 3.019 -16.729 1.00 89.50 102 ASN A N 1
ATOM 804 C CA . ASN A 1 102 ? 13.220 3.313 -17.294 1.00 89.50 102 ASN A CA 1
ATOM 805 C C . ASN A 1 102 ? 12.349 2.052 -17.257 1.00 89.50 102 ASN A C 1
ATOM 807 O O . ASN A 1 102 ? 12.690 1.047 -17.883 1.00 89.50 102 ASN A O 1
ATOM 811 N N . PHE A 1 103 ? 11.236 2.115 -16.534 1.00 89.88 103 PHE A N 1
ATOM 812 C CA . PHE A 1 103 ? 10.288 1.014 -16.397 1.00 89.88 103 PHE A CA 1
ATOM 813 C C . PHE A 1 103 ? 9.152 1.187 -17.402 1.00 89.88 103 PHE A C 1
ATOM 815 O O . PHE A 1 103 ? 8.521 2.243 -17.453 1.00 89.88 103 PHE A O 1
ATOM 822 N N . LYS A 1 104 ? 8.892 0.155 -18.213 1.00 90.56 104 LYS A N 1
ATOM 823 C CA . LYS A 1 104 ? 7.820 0.194 -19.220 1.00 90.56 104 LYS A CA 1
ATOM 824 C C . LYS A 1 104 ? 6.426 -0.014 -18.615 1.00 90.56 104 LYS A C 1
ATOM 826 O O . LYS A 1 104 ? 5.469 0.554 -19.128 1.00 90.56 104 LYS A O 1
ATOM 831 N N . GLY A 1 105 ? 6.333 -0.789 -17.537 1.00 90.19 105 GLY A N 1
ATOM 832 C CA . GLY A 1 105 ? 5.089 -1.159 -16.860 1.00 90.19 105 GLY A CA 1
ATOM 833 C C . GLY A 1 105 ? 5.157 -0.960 -15.350 1.00 90.19 105 GLY A C 1
ATOM 834 O O . GLY A 1 105 ? 6.212 -0.608 -14.814 1.00 90.19 105 GLY A O 1
ATOM 835 N N . THR A 1 106 ? 4.022 -1.166 -14.680 1.00 91.75 106 THR A N 1
ATOM 836 C CA . THR A 1 106 ? 3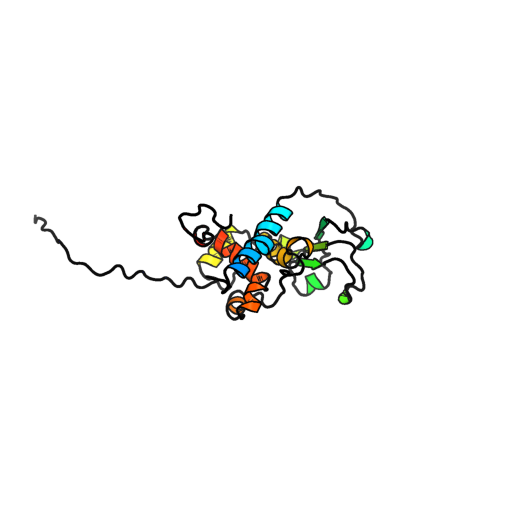.917 -1.019 -13.223 1.00 91.75 106 THR A CA 1
ATOM 837 C C . THR A 1 106 ? 4.319 -2.312 -12.529 1.00 91.75 106 THR A C 1
ATOM 839 O O . THR A 1 106 ? 3.893 -3.395 -12.936 1.00 91.75 106 THR A O 1
ATOM 842 N N . LEU A 1 107 ? 5.091 -2.215 -11.447 1.00 91.75 107 LEU A N 1
ATOM 843 C CA . LEU A 1 107 ? 5.358 -3.365 -10.591 1.00 91.75 107 LEU A CA 1
ATOM 844 C C . LEU A 1 107 ? 5.236 -3.054 -9.103 1.00 91.75 107 LEU A C 1
ATOM 846 O O . LEU A 1 107 ? 5.462 -1.924 -8.674 1.00 91.75 107 L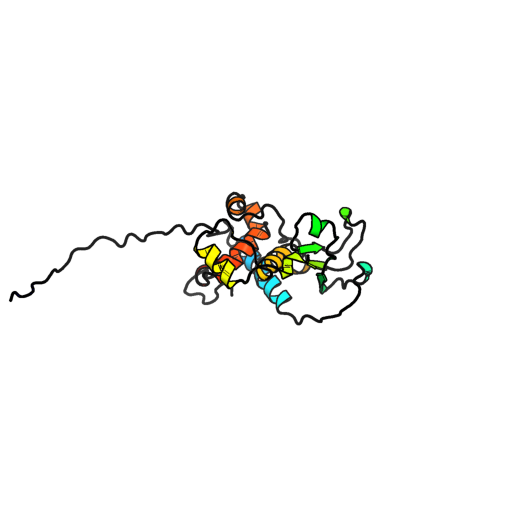EU A O 1
ATOM 850 N N . ILE A 1 108 ? 4.936 -4.097 -8.333 1.00 93.38 108 ILE A N 1
ATOM 851 C CA . ILE A 1 108 ? 5.087 -4.144 -6.880 1.00 93.38 108 ILE A CA 1
ATOM 852 C C . ILE A 1 108 ? 6.180 -5.165 -6.568 1.00 93.38 108 ILE A C 1
ATOM 854 O O . ILE A 1 108 ? 6.055 -6.355 -6.873 1.00 93.38 108 ILE A O 1
ATOM 858 N N . GLY A 1 109 ? 7.272 -4.687 -5.982 1.00 92.25 109 GLY A N 1
ATOM 859 C CA . GLY A 1 109 ? 8.351 -5.521 -5.476 1.00 92.25 109 GLY A CA 1
ATOM 860 C C . GLY A 1 109 ? 8.103 -5.927 -4.033 1.00 92.25 109 GLY A C 1
ATOM 861 O O . GLY A 1 109 ? 7.720 -5.098 -3.217 1.00 92.25 109 GLY A O 1
ATOM 862 N N . LEU A 1 110 ? 8.320 -7.201 -3.717 1.00 94.44 110 LEU A N 1
ATOM 863 C CA . LEU A 1 110 ? 8.105 -7.789 -2.397 1.00 94.44 110 LEU A CA 1
ATOM 864 C C . LEU A 1 110 ? 9.448 -8.213 -1.798 1.00 94.44 110 LEU A C 1
ATOM 866 O O . LEU A 1 110 ? 10.168 -9.028 -2.384 1.00 94.44 110 LEU A O 1
ATOM 870 N N . CYS A 1 111 ? 9.788 -7.685 -0.624 1.00 95.00 111 CYS A N 1
ATOM 871 C CA . CYS A 1 111 ? 10.984 -8.085 0.113 1.00 95.00 111 CYS A CA 1
ATOM 872 C C . CYS A 1 111 ? 10.777 -9.421 0.836 1.00 95.00 111 CYS A C 1
ATOM 874 O O . CYS A 1 111 ? 9.658 -9.736 1.225 1.00 95.00 111 CYS A O 1
ATOM 876 N N . PRO A 1 112 ? 11.837 -10.189 1.148 1.00 94.56 112 PRO A N 1
ATOM 877 C CA . PRO A 1 112 ? 11.693 -11.470 1.849 1.00 94.56 112 PRO A CA 1
ATOM 878 C C . PRO A 1 112 ? 10.883 -11.399 3.155 1.00 94.56 112 PRO A C 1
ATOM 880 O O . PRO A 1 112 ? 10.060 -12.272 3.414 1.00 94.56 112 PRO A O 1
ATOM 883 N N . ARG A 1 113 ? 11.047 -10.320 3.936 1.00 93.31 113 ARG A N 1
ATOM 884 C CA . ARG A 1 113 ? 10.315 -10.103 5.198 1.00 93.31 113 ARG A CA 1
ATOM 885 C C . ARG A 1 113 ? 8.798 -9.995 5.018 1.00 93.31 113 ARG A C 1
ATOM 887 O O . ARG A 1 113 ? 8.074 -10.255 5.969 1.00 93.31 113 ARG A O 1
ATOM 894 N N . PHE A 1 114 ? 8.310 -9.641 3.826 1.00 94.50 114 PHE A N 1
ATOM 895 C CA . PHE A 1 114 ? 6.880 -9.636 3.506 1.00 94.50 114 PHE A CA 1
ATOM 896 C C . PHE A 1 114 ? 6.242 -11.012 3.719 1.00 94.50 114 PHE A C 1
ATOM 898 O O . PHE A 1 114 ? 5.145 -11.121 4.262 1.00 94.50 114 PHE A O 1
ATOM 905 N N . PHE A 1 115 ? 6.956 -12.072 3.337 1.00 93.31 115 PHE A N 1
ATOM 906 C CA . PHE A 1 115 ? 6.477 -13.451 3.436 1.00 93.31 115 PHE A CA 1
ATOM 907 C C . PHE A 1 115 ? 6.559 -14.012 4.863 1.00 93.31 115 PHE A C 1
ATOM 909 O O . PHE A 1 115 ? 6.073 -15.109 5.123 1.00 93.31 115 PHE A O 1
ATOM 916 N N . GLU A 1 116 ? 7.158 -13.258 5.785 1.00 93.38 116 GLU A N 1
ATOM 917 C CA . GLU A 1 116 ? 7.287 -13.588 7.207 1.00 93.38 116 GLU A CA 1
ATOM 918 C C . GLU A 1 116 ? 6.276 -12.805 8.073 1.00 93.38 116 GLU A C 1
ATOM 920 O O . GLU A 1 116 ? 6.298 -12.908 9.301 1.00 93.38 116 GLU A O 1
ATOM 925 N N . LEU A 1 117 ? 5.397 -12.001 7.457 1.00 92.62 117 LEU A N 1
ATOM 926 C CA . LEU A 1 117 ? 4.403 -11.191 8.164 1.00 92.62 117 LEU A CA 1
ATOM 927 C C . LEU A 1 117 ? 3.307 -12.054 8.819 1.00 92.62 117 LEU A C 1
ATOM 929 O O . LEU A 1 117 ? 2.972 -13.127 8.313 1.00 92.62 117 LEU A O 1
ATOM 933 N N . PRO A 1 118 ? 2.716 -11.586 9.936 1.00 92.69 118 PRO A N 1
ATOM 934 C CA . PRO A 1 118 ? 1.722 -12.358 10.674 1.00 92.69 118 PRO A CA 1
ATOM 935 C C . PRO A 1 118 ? 0.395 -12.505 9.922 1.00 92.69 118 PRO A C 1
ATOM 937 O O . PRO A 1 118 ? 0.068 -11.752 9.000 1.00 92.69 118 PRO A O 1
ATOM 940 N N . ASP A 1 119 ? -0.408 -13.463 10.386 1.00 91.00 119 ASP A N 1
ATOM 941 C CA . ASP A 1 119 ? -1.755 -13.715 9.880 1.00 91.00 119 ASP A CA 1
ATOM 942 C C . ASP A 1 119 ? -2.729 -12.570 10.214 1.00 91.00 119 ASP A C 1
ATOM 944 O O . ASP A 1 119 ? -2.669 -11.943 11.278 1.00 91.00 119 ASP A O 1
ATOM 948 N N . LEU A 1 120 ? -3.699 -12.341 9.324 1.00 89.38 120 LEU A N 1
ATOM 949 C CA . LEU A 1 120 ? -4.711 -11.290 9.469 1.00 89.38 120 LEU A CA 1
ATOM 950 C C . LEU A 1 120 ? -5.529 -11.415 10.753 1.00 89.38 120 LEU A C 1
ATOM 952 O O . LEU A 1 120 ? -5.830 -10.401 11.381 1.00 89.38 120 LEU A O 1
ATOM 956 N N . LYS A 1 121 ? -5.843 -12.634 11.203 1.00 91.31 121 LYS A N 1
ATOM 957 C CA . LYS A 1 121 ? -6.595 -12.827 12.449 1.00 91.31 121 LYS A CA 1
ATOM 958 C C . LYS A 1 121 ? -5.797 -12.377 13.665 1.00 91.31 121 LYS A C 1
ATOM 960 O O . LYS A 1 121 ? -6.393 -11.908 14.632 1.00 91.31 121 LYS A O 1
ATOM 965 N N . GLU A 1 122 ? -4.474 -12.534 13.655 1.00 90.88 122 GLU A N 1
ATOM 966 C CA . GLU A 1 122 ? -3.628 -12.038 14.743 1.00 90.88 122 GLU A CA 1
ATOM 967 C C . GLU A 1 122 ? -3.622 -10.508 14.768 1.00 90.88 122 GLU A C 1
ATOM 969 O O . GLU A 1 122 ? -3.829 -9.910 15.826 1.00 90.88 122 GLU A O 1
ATOM 974 N N . VAL A 1 123 ? -3.455 -9.882 13.601 1.00 89.62 123 VAL A N 1
ATOM 975 C CA . VAL A 1 123 ? -3.436 -8.420 13.481 1.00 89.62 123 VAL A CA 1
ATOM 976 C C . VAL A 1 123 ? -4.777 -7.799 13.867 1.00 89.62 123 VAL A C 1
ATOM 978 O O . VAL A 1 123 ? -4.776 -6.825 14.612 1.00 89.62 123 VAL A O 1
ATOM 981 N N . ILE A 1 124 ? -5.913 -8.395 13.486 1.00 90.75 124 ILE A N 1
ATOM 982 C CA . ILE A 1 124 ? -7.244 -7.939 13.930 1.00 90.75 124 ILE A CA 1
ATOM 983 C C . ILE A 1 124 ? -7.361 -7.982 15.461 1.00 90.75 124 ILE A C 1
ATOM 985 O O . ILE A 1 124 ? -7.782 -7.007 16.076 1.00 90.75 124 ILE A O 1
ATOM 989 N N . ARG A 1 125 ? -6.913 -9.063 16.119 1.00 90.12 125 ARG A N 1
ATOM 990 C CA . ARG A 1 125 ? -6.949 -9.137 17.595 1.00 90.12 125 ARG A CA 1
ATOM 991 C C . ARG A 1 125 ? -6.079 -8.068 18.256 1.00 90.12 125 ARG A C 1
ATOM 993 O O . ARG A 1 125 ? -6.458 -7.546 19.303 1.00 90.12 125 ARG A O 1
ATOM 1000 N N . LYS A 1 126 ? -4.901 -7.782 17.692 1.00 88.25 126 LYS A N 1
ATOM 1001 C CA . LYS A 1 126 ? -4.010 -6.709 18.167 1.00 88.25 126 LYS A CA 1
ATOM 1002 C C . LYS A 1 126 ? -4.651 -5.335 17.962 1.00 88.25 126 LYS A C 1
ATOM 1004 O O . LYS A 1 126 ? -4.624 -4.513 18.876 1.00 88.25 126 LYS A O 1
ATOM 1009 N N . PHE A 1 127 ? -5.295 -5.129 16.815 1.00 86.62 127 PHE A N 1
ATOM 1010 C CA . PHE A 1 127 ? -6.038 -3.915 16.487 1.00 86.62 127 PHE A CA 1
ATOM 1011 C C . PHE A 1 127 ? -7.167 -3.645 17.491 1.00 86.62 127 PHE A C 1
ATOM 1013 O O . PHE A 1 127 ? -7.196 -2.575 18.098 1.00 86.62 127 PHE A O 1
ATOM 1020 N N . ASP A 1 128 ? -8.014 -4.641 17.773 1.00 87.50 128 ASP A N 1
ATOM 1021 C CA . ASP A 1 128 ? -9.115 -4.534 18.747 1.00 87.50 128 ASP A CA 1
ATOM 1022 C C . ASP A 1 128 ? -8.634 -4.150 20.153 1.00 87.50 128 ASP A C 1
ATOM 1024 O O . ASP A 1 128 ? -9.301 -3.422 20.895 1.00 87.50 128 ASP A O 1
ATOM 1028 N N . ARG A 1 129 ? -7.450 -4.642 20.530 1.00 88.25 129 ARG A N 1
ATOM 1029 C CA . ARG A 1 129 ? -6.830 -4.392 21.836 1.00 88.25 129 ARG A CA 1
ATOM 1030 C C . ARG A 1 129 ? -6.063 -3.075 21.904 1.00 88.25 129 ARG A C 1
ATOM 1032 O O . ARG A 1 129 ? -5.576 -2.745 22.983 1.00 88.25 129 ARG A O 1
ATOM 1039 N N . LYS A 1 130 ? -5.970 -2.328 20.797 1.00 82.38 130 LYS A N 1
ATOM 1040 C CA . LYS A 1 130 ? -5.124 -1.131 20.670 1.00 82.38 130 LYS A CA 1
ATOM 1041 C C . LYS A 1 130 ? -3.667 -1.425 21.051 1.00 82.38 130 LYS A C 1
ATOM 1043 O O . LYS A 1 130 ? -3.027 -0.646 21.752 1.00 82.38 130 LYS A O 1
ATOM 1048 N N . ASP A 1 131 ? -3.180 -2.590 20.636 1.00 80.19 131 ASP A N 1
ATOM 1049 C CA . ASP A 1 131 ? -1.819 -3.035 20.912 1.00 80.19 131 ASP A CA 1
ATOM 1050 C C . ASP A 1 131 ? -0.816 -2.165 20.141 1.00 80.19 131 ASP A C 1
ATOM 1052 O O . ASP A 1 131 ? -0.908 -2.022 18.921 1.00 80.19 131 ASP A O 1
ATOM 1056 N N . THR A 1 132 ? 0.156 -1.588 20.848 1.00 77.31 132 THR A N 1
ATOM 1057 C CA . THR A 1 132 ? 1.195 -0.731 20.259 1.00 77.31 132 THR A CA 1
ATOM 1058 C C . THR A 1 132 ? 2.228 -1.515 19.448 1.00 77.31 132 THR A C 1
ATOM 1060 O O . THR A 1 132 ? 3.047 -0.917 18.759 1.00 77.31 132 THR A O 1
ATOM 1063 N N . THR A 1 133 ? 2.194 -2.849 19.505 1.00 79.00 133 THR A N 1
ATOM 1064 C CA . THR A 1 133 ? 3.030 -3.757 18.705 1.00 79.00 133 THR A CA 1
ATOM 1065 C C . THR A 1 133 ? 2.343 -4.223 17.420 1.00 79.00 133 THR A C 1
ATOM 1067 O O . THR A 1 133 ? 2.785 -5.186 16.786 1.00 79.00 133 THR A O 1
ATOM 1070 N N . LEU A 1 134 ? 1.235 -3.580 17.034 1.00 80.69 134 LEU A N 1
ATOM 1071 C CA . LEU A 1 134 ? 0.553 -3.863 15.779 1.00 80.69 134 LEU A CA 1
ATOM 1072 C C . LEU A 1 134 ? 1.517 -3.685 14.602 1.00 80.69 134 LEU A C 1
ATOM 1074 O O . LEU A 1 134 ? 2.079 -2.616 14.383 1.00 80.69 134 LEU A O 1
ATOM 1078 N N . VAL A 1 135 ? 1.665 -4.750 13.824 1.00 83.06 135 VAL A N 1
ATOM 1079 C CA . VAL A 1 135 ? 2.369 -4.743 12.542 1.00 83.06 135 VAL A CA 1
ATOM 1080 C C . VAL A 1 135 ? 1.366 -5.047 11.436 1.00 83.06 135 VAL A C 1
ATOM 1082 O O . VAL A 1 135 ? 0.351 -5.707 11.671 1.00 83.06 135 VAL A O 1
ATOM 1085 N N . VAL A 1 136 ? 1.635 -4.553 10.232 1.00 86.38 136 VAL A N 1
ATOM 1086 C CA . VAL A 1 136 ? 0.812 -4.852 9.055 1.00 86.38 136 VAL A CA 1
ATOM 1087 C C . VAL A 1 136 ? 0.961 -6.318 8.638 1.00 86.38 136 VAL A C 1
ATOM 1089 O O . VAL A 1 136 ? 1.990 -6.947 8.882 1.00 86.38 136 VAL A O 1
ATOM 1092 N N . THR A 1 137 ? -0.074 -6.870 8.006 1.00 91.75 137 THR A N 1
ATOM 1093 C CA . THR A 1 137 ? -0.002 -8.177 7.338 1.00 91.75 137 THR A CA 1
ATOM 1094 C C . THR A 1 137 ? 0.446 -8.037 5.895 1.00 91.75 137 THR A C 1
ATOM 1096 O O . THR A 1 137 ? 0.353 -6.951 5.329 1.00 91.75 137 THR A O 1
ATOM 1099 N N . ALA A 1 138 ? 0.806 -9.156 5.262 1.00 92.06 138 ALA A N 1
ATOM 1100 C CA . ALA A 1 138 ? 1.033 -9.212 3.819 1.00 92.06 138 ALA A CA 1
ATOM 1101 C C . ALA A 1 138 ? -0.135 -8.594 3.026 1.00 92.06 138 ALA A C 1
ATOM 1103 O O . ALA A 1 138 ? 0.081 -7.739 2.173 1.00 92.06 138 ALA A O 1
ATOM 1104 N N . ALA A 1 139 ? -1.383 -8.942 3.362 1.00 89.81 139 ALA A N 1
ATOM 1105 C CA . ALA A 1 139 ? -2.562 -8.389 2.693 1.00 89.81 139 ALA A CA 1
ATOM 1106 C C . ALA A 1 139 ? -2.675 -6.863 2.857 1.00 89.81 139 ALA A C 1
ATOM 1108 O O . ALA A 1 139 ? -2.938 -6.160 1.885 1.00 89.81 139 ALA A O 1
ATOM 1109 N N . LEU A 1 140 ? -2.438 -6.335 4.062 1.00 91.94 140 LEU A N 1
ATOM 1110 C CA . LEU A 1 140 ? -2.481 -4.889 4.305 1.00 91.94 140 LEU A CA 1
ATOM 1111 C C . LEU A 1 140 ? -1.318 -4.150 3.639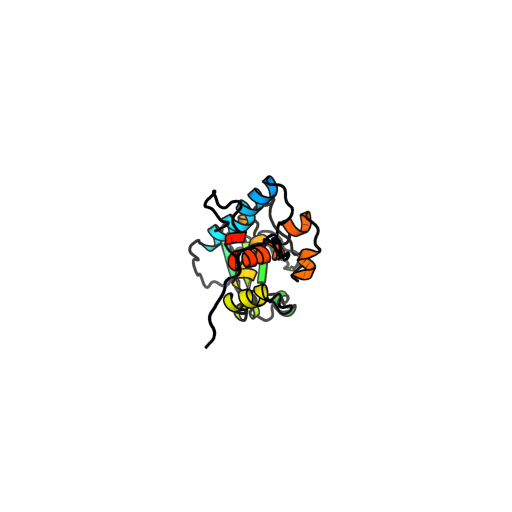 1.00 91.94 140 LEU A C 1
ATOM 1113 O O . LEU A 1 140 ? -1.511 -3.032 3.173 1.00 91.94 140 LEU A O 1
ATOM 1117 N N . THR A 1 141 ? -0.141 -4.772 3.552 1.00 94.94 141 THR A N 1
ATOM 1118 C CA . THR A 1 141 ? 0.981 -4.243 2.774 1.00 94.94 141 THR A CA 1
ATOM 1119 C C . THR A 1 141 ? 0.619 -4.159 1.293 1.00 94.94 141 THR A C 1
ATOM 1121 O O . THR A 1 141 ? 0.862 -3.128 0.685 1.00 94.94 141 THR A O 1
ATOM 1124 N N . ILE A 1 142 ? -0.046 -5.164 0.712 1.00 94.69 142 ILE A N 1
ATOM 1125 C CA . ILE A 1 142 ? -0.528 -5.049 -0.674 1.00 94.69 142 ILE A CA 1
ATOM 1126 C C . ILE A 1 142 ? -1.562 -3.929 -0.813 1.00 94.69 142 ILE A C 1
ATOM 1128 O O . ILE A 1 142 ? -1.462 -3.133 -1.739 1.00 94.69 142 ILE A O 1
ATOM 1132 N N . VAL A 1 143 ? -2.524 -3.814 0.110 1.00 93.12 143 VAL A N 1
ATOM 1133 C CA . VAL A 1 143 ? -3.504 -2.712 0.076 1.00 93.12 143 VAL A CA 1
ATOM 1134 C C . VAL A 1 143 ? -2.811 -1.352 0.108 1.00 93.12 143 VAL A C 1
ATOM 1136 O O . VAL A 1 143 ? -3.241 -0.464 -0.623 1.00 93.12 143 VAL A O 1
ATOM 1139 N N . HIS A 1 144 ? -1.761 -1.201 0.920 1.00 96.12 144 HIS A N 1
ATOM 1140 C CA . HIS A 1 144 ? -0.915 -0.009 0.973 1.00 96.12 144 HIS A CA 1
ATOM 1141 C C . HIS A 1 144 ? -0.249 0.257 -0.387 1.00 96.12 144 HIS A C 1
ATOM 1143 O O . HIS A 1 144 ? -0.479 1.312 -0.974 1.00 96.12 144 HIS A O 1
ATOM 1149 N N . GLU A 1 145 ? 0.487 -0.713 -0.936 1.00 96.81 145 GLU A N 1
ATOM 1150 C CA . GLU A 1 145 ? 1.210 -0.553 -2.208 1.00 96.81 145 GLU A CA 1
ATOM 1151 C C . GLU A 1 145 ? 0.284 -0.221 -3.382 1.00 96.81 145 GLU A C 1
ATOM 1153 O O . GLU A 1 145 ? 0.563 0.671 -4.185 1.00 96.81 145 GLU A O 1
ATOM 1158 N N . MET A 1 146 ? -0.890 -0.854 -3.439 1.00 95.50 146 MET A N 1
ATOM 1159 C CA . MET A 1 146 ? -1.894 -0.576 -4.468 1.00 95.50 146 MET A CA 1
ATOM 1160 C C . MET A 1 146 ? -2.344 0.891 -4.489 1.00 95.50 146 MET A C 1
ATOM 1162 O O . MET A 1 146 ? -2.796 1.369 -5.528 1.00 95.50 146 MET A O 1
ATOM 1166 N N . GLN A 1 147 ? -2.192 1.642 -3.391 1.00 96.69 147 GLN A N 1
ATOM 1167 C CA . GLN A 1 147 ? -2.521 3.070 -3.371 1.00 96.69 147 GLN A CA 1
ATOM 1168 C C . GLN A 1 147 ? -1.522 3.940 -4.139 1.00 96.69 147 GLN A C 1
ATOM 1170 O O . GLN A 1 147 ? -1.847 5.078 -4.491 1.00 96.69 147 GLN A O 1
ATOM 1175 N N . HIS A 1 148 ? -0.323 3.428 -4.407 1.00 97.00 148 HIS A N 1
ATOM 1176 C CA . HIS A 1 148 ? 0.679 4.095 -5.232 1.00 97.00 148 HIS A CA 1
ATOM 1177 C C . HIS A 1 148 ? 0.552 3.734 -6.714 1.00 97.00 148 HIS A C 1
ATOM 1179 O O . HIS A 1 148 ? 1.120 4.430 -7.558 1.00 97.00 148 HIS A O 1
ATOM 1185 N N . VAL A 1 149 ? -0.189 2.673 -7.052 1.00 94.88 149 VAL A N 1
ATOM 1186 C CA . VAL A 1 149 ? -0.340 2.180 -8.425 1.00 94.88 149 VAL A CA 1
ATOM 1187 C C . VAL A 1 149 ? -1.188 3.157 -9.235 1.00 94.88 149 VAL A C 1
ATOM 1189 O O . VAL A 1 149 ? -2.392 3.328 -9.013 1.00 94.88 149 VAL A O 1
ATOM 1192 N N . LEU A 1 150 ? -0.547 3.806 -10.206 1.00 93.69 150 LEU A N 1
ATOM 1193 C CA . LEU A 1 150 ? -1.150 4.873 -10.990 1.00 93.69 150 LEU A CA 1
ATOM 1194 C C . LEU A 1 150 ? -2.290 4.372 -11.880 1.00 93.69 150 LEU A C 1
ATOM 1196 O O . LEU A 1 150 ? -3.295 5.066 -12.028 1.00 93.69 150 LEU A O 1
ATOM 1200 N N . MET A 1 151 ? -2.124 3.198 -12.487 1.00 90.19 151 MET A N 1
ATOM 1201 C CA . MET A 1 151 ? -3.131 2.608 -13.376 1.00 90.19 151 MET A CA 1
ATOM 1202 C C . MET A 1 151 ? -4.402 2.183 -12.628 1.00 90.19 151 MET A C 1
ATOM 1204 O O . MET A 1 151 ? -5.489 2.295 -13.182 1.00 90.19 151 MET A O 1
ATOM 1208 N N . THR A 1 152 ? -4.275 1.797 -11.357 1.00 89.75 152 THR A N 1
ATOM 1209 C CA . THR A 1 152 ? -5.396 1.399 -10.498 1.00 89.75 152 THR A CA 1
ATOM 1210 C C . THR A 1 152 ? -6.104 2.616 -9.908 1.00 89.75 152 THR A C 1
ATOM 1212 O O . THR A 1 152 ? -7.311 2.796 -10.065 1.00 89.75 152 THR A O 1
ATOM 1215 N N . THR A 1 153 ? -5.359 3.493 -9.232 1.00 91.44 153 THR A N 1
ATOM 1216 C CA . THR A 1 153 ? -5.956 4.630 -8.510 1.00 91.44 153 THR A CA 1
ATOM 1217 C C . THR A 1 153 ? -6.275 5.815 -9.424 1.00 91.44 153 THR A C 1
ATOM 1219 O O . THR A 1 153 ? -7.216 6.572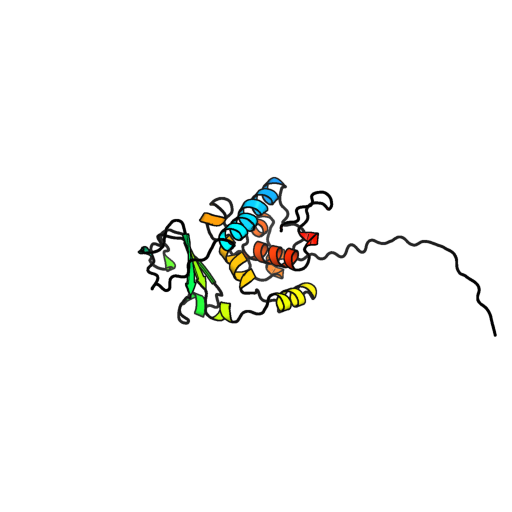 -9.181 1.00 91.44 153 THR A O 1
ATOM 1222 N N . GLY A 1 154 ? -5.532 5.975 -10.518 1.00 90.06 154 GLY A N 1
ATOM 1223 C CA . GLY A 1 154 ? -5.596 7.130 -11.406 1.00 90.06 154 GLY A CA 1
ATOM 1224 C C . GLY A 1 154 ? -4.803 8.336 -10.883 1.00 90.06 154 GLY A C 1
ATOM 1225 O O . GLY A 1 154 ? -4.671 8.562 -9.681 1.00 90.06 154 GLY A O 1
ATOM 1226 N N . LYS A 1 155 ? -4.317 9.186 -11.805 1.00 87.38 155 LYS A N 1
ATOM 1227 C CA . LYS A 1 155 ? -3.414 10.332 -11.517 1.00 87.38 155 LYS A CA 1
ATOM 1228 C C . LYS A 1 155 ? -3.891 11.262 -10.399 1.00 87.38 155 LYS A C 1
ATOM 1230 O O . LYS A 1 155 ? -3.070 11.853 -9.711 1.00 87.38 155 LYS A O 1
ATOM 1235 N N . GLY A 1 156 ? -5.203 11.420 -10.235 1.00 89.31 156 GLY A N 1
ATOM 1236 C CA . GLY A 1 156 ? -5.778 12.312 -9.227 1.00 89.31 156 GLY A CA 1
ATOM 1237 C C . GLY A 1 156 ? -5.859 11.727 -7.814 1.00 89.31 156 GLY A C 1
ATOM 1238 O O . GLY A 1 156 ? -6.207 12.471 -6.899 1.00 89.31 156 GLY A O 1
ATOM 1239 N N . ARG A 1 157 ? -5.604 10.422 -7.631 1.00 92.88 157 ARG A N 1
ATOM 1240 C CA . ARG A 1 157 ? -5.882 9.684 -6.383 1.00 92.88 157 ARG A CA 1
ATOM 1241 C C . ARG A 1 157 ? -4.748 8.772 -5.907 1.00 92.88 157 ARG A C 1
ATOM 1243 O O . ARG A 1 157 ? -4.938 8.049 -4.927 1.00 92.88 157 ARG A O 1
ATOM 1250 N N . VAL A 1 158 ? -3.584 8.855 -6.548 1.00 94.50 158 VAL A N 1
ATOM 1251 C CA . VAL A 1 158 ? -2.344 8.255 -6.045 1.00 94.50 158 VAL A CA 1
ATOM 1252 C C . VAL A 1 158 ? -2.071 8.779 -4.635 1.00 94.50 158 VAL A C 1
ATOM 1254 O O . VAL A 1 158 ? -2.167 9.983 -4.378 1.00 94.50 158 VAL A O 1
ATOM 1257 N N . CYS A 1 159 ? -1.763 7.864 -3.723 1.00 95.94 159 CYS A N 1
ATOM 1258 C CA . CYS A 1 159 ? -1.352 8.191 -2.365 1.00 95.94 159 CYS A CA 1
ATOM 1259 C C . CYS A 1 159 ? 0.176 8.280 -2.245 1.00 95.94 159 CYS A C 1
ATOM 1261 O O . CYS A 1 159 ? 0.923 7.915 -3.153 1.00 95.94 159 CYS A O 1
ATOM 1263 N N . TYR A 1 160 ? 0.625 8.766 -1.096 1.00 95.81 160 TYR A N 1
ATOM 1264 C CA . TYR A 1 160 ? 2.014 8.966 -0.705 1.00 95.81 160 TYR A CA 1
ATOM 1265 C C . TYR A 1 160 ? 2.263 8.357 0.677 1.00 95.81 160 TYR A C 1
ATOM 1267 O O . TYR A 1 160 ? 1.316 8.048 1.402 1.00 95.81 160 TYR A O 1
ATOM 1275 N N . ASP A 1 161 ? 3.536 8.249 1.046 1.00 95.06 161 ASP A N 1
ATOM 1276 C CA . ASP A 1 161 ? 3.971 7.747 2.349 1.00 95.06 161 ASP A CA 1
ATOM 1277 C C . ASP A 1 161 ? 4.257 8.888 3.314 1.00 95.06 161 ASP A C 1
ATOM 1279 O O . ASP A 1 161 ? 5.402 9.276 3.549 1.00 95.06 161 ASP A O 1
ATOM 1283 N N . HIS A 1 162 ? 3.193 9.448 3.883 1.00 95.81 162 HIS A N 1
ATOM 1284 C CA . HIS A 1 162 ? 3.324 10.522 4.865 1.00 95.81 162 HIS A CA 1
ATOM 1285 C C . HIS A 1 162 ? 3.772 9.970 6.220 1.00 95.81 162 HIS A C 1
ATOM 1287 O O . HIS A 1 162 ? 4.694 10.507 6.841 1.00 95.81 162 HIS A O 1
ATOM 1293 N N . LYS A 1 163 ? 3.115 8.899 6.692 1.00 93.75 163 LYS A N 1
ATOM 1294 C CA . LYS A 1 163 ? 3.402 8.200 7.960 1.00 93.75 163 LYS A CA 1
ATOM 1295 C C . LYS A 1 163 ? 3.000 6.729 7.880 1.00 93.75 163 LYS A C 1
ATOM 1297 O O . LYS A 1 163 ? 2.038 6.391 7.198 1.00 93.75 163 LYS A O 1
ATOM 1302 N N . TYR A 1 164 ? 3.690 5.896 8.660 1.00 89.50 164 TYR A N 1
ATOM 1303 C CA . TYR A 1 164 ? 3.471 4.445 8.735 1.00 89.50 164 TYR A CA 1
ATOM 1304 C C . TYR A 1 164 ? 2.878 3.981 10.074 1.00 89.50 164 TYR A C 1
ATOM 1306 O O . TYR A 1 164 ? 2.045 3.077 10.116 1.00 89.50 164 TYR A O 1
ATOM 1314 N N . ASP A 1 165 ? 3.300 4.597 11.181 1.00 86.38 165 ASP A N 1
ATOM 1315 C CA . ASP A 1 165 ? 2.785 4.271 12.511 1.00 86.38 165 ASP A CA 1
ATOM 1316 C C . ASP A 1 165 ? 1.328 4.730 12.666 1.00 86.38 165 ASP A C 1
ATOM 1318 O O . ASP A 1 165 ? 0.965 5.823 12.225 1.00 86.38 165 ASP A O 1
ATOM 1322 N N . ALA A 1 166 ? 0.486 3.906 13.293 1.00 84.69 166 ALA A N 1
ATOM 1323 C CA . ALA A 1 166 ? -0.942 4.181 13.412 1.00 84.69 166 ALA A CA 1
ATOM 1324 C C . ALA A 1 166 ? -1.239 5.442 14.243 1.00 84.69 166 ALA A C 1
ATOM 1326 O O . ALA A 1 166 ? -2.162 6.182 13.903 1.00 84.69 166 ALA A O 1
ATOM 1327 N N . GLU A 1 167 ? -0.467 5.725 15.296 1.00 84.19 167 GLU A N 1
ATOM 1328 C CA . GLU A 1 167 ? -0.644 6.934 16.106 1.00 84.19 167 GLU A CA 1
ATOM 1329 C C . GLU A 1 167 ? -0.152 8.181 15.368 1.00 84.19 167 GLU A C 1
ATOM 1331 O O . GLU A 1 167 ? -0.795 9.230 15.428 1.00 84.19 167 GLU A O 1
ATOM 1336 N N . GLU A 1 168 ? 0.933 8.074 14.605 1.00 88.62 168 GLU A N 1
ATOM 1337 C CA . GLU A 1 168 ? 1.400 9.160 13.739 1.00 88.62 168 GLU A CA 1
ATOM 1338 C C . GLU A 1 168 ? 0.417 9.445 12.591 1.00 88.62 168 GLU A C 1
ATOM 1340 O O . GLU A 1 168 ? 0.116 10.605 12.305 1.00 88.62 168 GLU A O 1
ATOM 1345 N N . CYS A 1 169 ? -0.173 8.408 11.989 1.00 89.25 169 CYS A N 1
ATOM 1346 C CA . CYS A 1 169 ? -1.197 8.540 10.947 1.00 89.25 169 CYS A CA 1
ATOM 1347 C C . CYS A 1 169 ? -2.444 9.301 11.430 1.00 89.25 169 CYS A C 1
ATOM 1349 O O . CYS A 1 169 ? -3.131 9.948 10.635 1.00 89.25 169 CYS A O 1
ATOM 1351 N N . LYS A 1 170 ? -2.763 9.258 12.731 1.00 85.31 170 LYS A N 1
ATOM 1352 C CA . LYS A 1 170 ? -3.874 10.040 13.303 1.00 85.31 170 LYS A CA 1
ATOM 1353 C C . LYS A 1 170 ? -3.576 11.530 13.382 1.00 85.31 170 LYS A C 1
ATOM 1355 O O . LYS A 1 170 ? -4.519 12.323 13.379 1.00 85.31 170 LYS A O 1
ATOM 1360 N N . LYS A 1 171 ? -2.302 11.906 13.489 1.00 89.62 171 LYS A N 1
ATOM 1361 C CA . LYS A 1 171 ? -1.863 13.299 13.655 1.00 89.62 171 LYS A CA 1
ATOM 1362 C C . LYS A 1 171 ? -1.792 14.058 12.333 1.00 89.62 171 LYS A C 1
ATOM 1364 O O . LYS A 1 171 ? -1.784 15.282 12.361 1.00 89.62 171 LYS A O 1
ATOM 1369 N N . LEU A 1 172 ? -1.781 13.337 11.212 1.00 89.06 172 LEU A N 1
ATOM 1370 C CA . LEU A 1 172 ? -1.847 13.905 9.868 1.00 89.06 172 LEU A CA 1
ATOM 1371 C C . LEU A 1 172 ? -3.068 14.813 9.689 1.00 89.06 172 LEU A C 1
ATOM 1373 O O . LEU A 1 172 ? -4.138 14.571 10.273 1.00 89.06 172 LEU A O 1
ATOM 1377 N N . ASP A 1 173 ? -2.916 15.840 8.857 1.00 90.75 173 ASP A N 1
ATOM 1378 C CA . ASP A 1 173 ? -4.035 16.701 8.492 1.00 90.75 173 ASP A CA 1
ATOM 1379 C C . ASP A 1 173 ? -5.046 15.973 7.583 1.00 90.75 173 ASP A C 1
ATOM 1381 O O . ASP A 1 173 ? -4.872 14.812 7.203 1.00 90.75 173 ASP A O 1
ATOM 1385 N N . GLU A 1 174 ? -6.167 16.626 7.273 1.00 86.38 174 GLU A N 1
ATOM 1386 C CA . GLU A 1 174 ? -7.220 16.035 6.441 1.00 86.38 174 GLU A CA 1
ATOM 1387 C C . GLU A 1 174 ? -6.704 15.598 5.061 1.00 86.38 174 GLU A C 1
ATOM 1389 O O . GLU A 1 174 ? -6.969 14.482 4.603 1.00 86.38 174 GLU A O 1
ATOM 1394 N N . LYS A 1 175 ? -5.934 16.465 4.402 1.00 88.88 175 LYS A N 1
ATOM 1395 C CA . LYS A 1 175 ? -5.425 16.232 3.053 1.00 88.88 175 LYS A CA 1
ATOM 1396 C C . LYS A 1 175 ? -4.420 15.087 3.063 1.00 88.88 175 LYS A C 1
ATOM 1398 O O . LYS A 1 175 ? -4.519 14.185 2.229 1.00 88.88 175 LYS A O 1
ATOM 1403 N N . GLU A 1 176 ? -3.501 15.086 4.015 1.00 93.12 176 GLU A N 1
ATOM 1404 C CA . GLU A 1 176 ? -2.519 14.025 4.201 1.00 93.12 176 GLU A CA 1
ATOM 1405 C C . GLU A 1 176 ? -3.207 12.694 4.505 1.00 93.12 176 GLU A C 1
ATOM 1407 O O . GLU A 1 176 ? -2.937 11.713 3.823 1.00 93.12 176 GLU A O 1
ATOM 1412 N N . LYS A 1 177 ? -4.193 12.651 5.412 1.00 90.19 177 LYS A N 1
ATOM 1413 C CA . LYS A 1 177 ? -4.977 11.430 5.687 1.00 90.19 177 LYS A CA 1
ATOM 1414 C C . LYS A 1 177 ? -5.657 10.870 4.442 1.00 90.19 177 LYS A C 1
ATOM 1416 O O . LYS A 1 177 ? -5.640 9.661 4.233 1.00 90.19 177 LYS A O 1
ATOM 1421 N N . THR A 1 178 ? -6.248 11.733 3.610 1.00 89.88 178 THR A N 1
ATOM 1422 C CA . THR A 1 178 ? -6.908 11.316 2.355 1.00 89.88 178 THR A CA 1
ATOM 1423 C C . THR A 1 178 ? -5.929 10.891 1.257 1.00 89.88 178 THR A C 1
ATOM 1425 O O . THR A 1 178 ? -6.371 10.413 0.210 1.00 89.88 178 THR A O 1
ATOM 1428 N N . THR A 1 179 ? -4.626 11.100 1.447 1.00 94.06 179 THR A N 1
ATOM 1429 C CA . THR A 1 179 ? -3.579 10.797 0.463 1.00 94.06 179 THR A CA 1
ATOM 1430 C C . THR A 1 179 ? -2.434 9.981 1.057 1.00 94.06 179 THR A C 1
ATOM 1432 O O . THR A 1 179 ? -1.402 9.861 0.413 1.00 94.06 179 THR A O 1
ATOM 1435 N N . ASN A 1 180 ? -2.594 9.408 2.254 1.00 95.56 180 ASN A N 1
ATOM 1436 C CA . ASN A 1 180 ? -1.605 8.535 2.879 1.00 95.56 180 ASN A CA 1
ATOM 1437 C C . ASN A 1 180 ? -1.963 7.073 2.598 1.00 95.56 180 ASN A C 1
ATOM 1439 O O . ASN A 1 180 ? -3.044 6.624 2.994 1.00 95.56 180 ASN A O 1
ATOM 1443 N N . ALA A 1 181 ? -1.064 6.319 1.968 1.00 96.19 181 ALA A N 1
ATOM 1444 C CA . ALA A 1 181 ? -1.314 4.918 1.620 1.00 96.19 181 ALA A CA 1
ATOM 1445 C C . ALA A 1 181 ? -1.592 4.067 2.867 1.00 96.19 181 ALA A C 1
ATOM 1447 O O . ALA A 1 181 ? -2.549 3.287 2.916 1.00 96.19 181 ALA A O 1
ATOM 1448 N N . GLN A 1 182 ? -0.842 4.319 3.941 1.00 94.62 182 GLN A N 1
ATOM 1449 C CA . GLN A 1 182 ? -1.035 3.630 5.209 1.00 94.62 182 GLN A CA 1
ATOM 1450 C C . GLN A 1 182 ? -2.404 3.905 5.847 1.00 94.62 182 GLN A C 1
ATOM 1452 O O . GLN A 1 182 ? -2.998 2.993 6.421 1.00 94.62 182 GLN A O 1
ATOM 1457 N N . ASN A 1 183 ? -2.952 5.123 5.739 1.00 92.56 183 ASN A N 1
ATOM 1458 C CA . ASN A 1 183 ? -4.300 5.397 6.251 1.00 92.56 183 ASN A CA 1
ATOM 1459 C C . ASN A 1 183 ? -5.368 4.589 5.501 1.00 92.56 183 ASN A C 1
ATOM 1461 O O . ASN A 1 183 ? -6.336 4.165 6.131 1.00 92.56 183 ASN A O 1
ATOM 1465 N N . MET A 1 184 ? -5.190 4.336 4.200 1.00 91.44 184 MET A N 1
ATOM 1466 C CA . MET A 1 184 ? -6.104 3.479 3.435 1.00 91.44 184 MET A CA 1
ATOM 1467 C C . MET A 1 184 ? -6.024 2.023 3.903 1.00 91.44 184 MET A C 1
ATOM 1469 O O . MET A 1 184 ? -7.058 1.397 4.131 1.00 91.44 184 MET A O 1
ATOM 1473 N N . ALA A 1 185 ? -4.813 1.502 4.130 1.00 92.31 185 ALA A N 1
ATOM 1474 C CA . ALA A 1 185 ? -4.615 0.152 4.659 1.00 92.31 185 ALA A CA 1
ATOM 1475 C C . ALA A 1 185 ? -5.197 -0.008 6.076 1.00 92.31 185 ALA A C 1
ATOM 1477 O O . ALA A 1 185 ? -5.890 -0.983 6.364 1.00 92.31 185 ALA A O 1
ATOM 1478 N N . LEU A 1 186 ? -4.987 0.972 6.957 1.00 90.38 186 LEU A N 1
ATOM 1479 C CA . LEU A 1 186 ? -5.566 0.971 8.303 1.00 90.38 186 LEU A CA 1
ATOM 1480 C C . LEU A 1 186 ? -7.099 1.082 8.281 1.00 90.38 186 LEU A C 1
ATOM 1482 O O . LEU A 1 186 ? -7.762 0.471 9.115 1.00 90.38 186 LEU A O 1
ATOM 1486 N N . PHE A 1 187 ? -7.675 1.814 7.323 1.00 88.06 187 PHE A N 1
ATOM 1487 C CA . PHE A 1 187 ? -9.126 1.845 7.136 1.00 88.06 187 PHE A CA 1
ATOM 1488 C C . PHE A 1 187 ? -9.661 0.494 6.643 1.00 88.06 187 PHE A C 1
ATOM 1490 O O . PHE A 1 187 ? -10.664 0.013 7.164 1.00 88.06 187 PHE A O 1
ATOM 1497 N N . ALA A 1 188 ? -8.970 -0.161 5.702 1.00 88.19 188 ALA A N 1
ATOM 1498 C CA . ALA A 1 188 ? -9.319 -1.516 5.275 1.00 88.19 188 ALA A CA 1
ATOM 1499 C C . ALA A 1 188 ? -9.275 -2.508 6.449 1.00 88.19 188 ALA A C 1
ATOM 1501 O O . ALA A 1 188 ? -10.170 -3.344 6.576 1.00 88.19 188 ALA A O 1
ATOM 1502 N N . LEU A 1 189 ? -8.282 -2.389 7.339 1.00 89.75 189 LEU A N 1
ATOM 1503 C CA . LEU A 1 189 ? -8.214 -3.174 8.573 1.00 89.75 189 LEU A CA 1
ATOM 1504 C C . LEU A 1 189 ? -9.413 -2.901 9.495 1.00 89.75 189 LEU A C 1
ATOM 1506 O O . LEU A 1 189 ? -10.025 -3.859 9.959 1.00 89.75 189 LEU A O 1
ATOM 1510 N N . ASP A 1 190 ? -9.778 -1.634 9.727 1.00 87.50 190 ASP A N 1
ATOM 1511 C CA . ASP A 1 190 ? -10.931 -1.272 10.570 1.00 87.50 190 ASP A CA 1
ATOM 1512 C C . ASP A 1 190 ? -12.241 -1.849 10.022 1.00 87.50 190 ASP A C 1
ATOM 1514 O O . ASP A 1 190 ? -12.990 -2.470 10.769 1.00 87.50 190 ASP A O 1
ATOM 1518 N N . VAL A 1 191 ? -12.487 -1.729 8.713 1.00 84.88 191 VAL A N 1
ATOM 1519 C CA . VAL A 1 191 ? -13.678 -2.308 8.066 1.00 84.88 191 VAL A CA 1
ATOM 1520 C C . VAL A 1 191 ? -13.642 -3.835 8.099 1.00 84.88 191 VAL A C 1
ATOM 1522 O O . VAL A 1 191 ? -14.669 -4.468 8.312 1.00 84.88 191 VAL A O 1
ATOM 1525 N N . THR A 1 192 ? -12.471 -4.452 7.942 1.00 86.31 192 THR A N 1
ATOM 1526 C CA . THR A 1 192 ? -12.346 -5.916 8.024 1.00 86.31 192 THR A CA 1
ATOM 1527 C C . THR A 1 192 ? -12.623 -6.428 9.441 1.00 86.31 192 THR A C 1
ATOM 1529 O O . THR A 1 192 ? -13.271 -7.460 9.609 1.00 86.31 192 THR A O 1
ATOM 1532 N N . ALA A 1 193 ? -12.149 -5.715 10.467 1.00 87.56 193 ALA A N 1
ATOM 1533 C CA . ALA A 1 193 ? -12.394 -6.041 11.872 1.00 87.56 193 ALA A CA 1
ATOM 1534 C C . ALA A 1 193 ? -13.842 -5.738 12.298 1.00 87.56 193 ALA A C 1
ATOM 1536 O O . ALA A 1 193 ? -14.423 -6.454 13.117 1.00 87.56 193 ALA A O 1
ATOM 1537 N N . HIS A 1 194 ? -14.428 -4.687 11.724 1.00 86.38 194 HIS A N 1
ATOM 1538 C CA . HIS A 1 194 ? -15.737 -4.147 12.076 1.00 86.38 194 HIS A CA 1
ATOM 1539 C C . HIS A 1 194 ? -16.543 -3.783 10.816 1.00 86.38 194 HIS A C 1
ATOM 1541 O O . HIS A 1 194 ? -16.681 -2.598 10.483 1.00 86.38 194 HIS A O 1
ATOM 1547 N N . PRO A 1 195 ? -17.100 -4.779 10.102 1.00 81.75 195 PRO A N 1
ATOM 1548 C CA . PRO A 1 195 ? -17.767 -4.566 8.813 1.00 81.75 195 PRO A CA 1
ATOM 1549 C C . PRO A 1 195 ? -18.894 -3.531 8.848 1.00 81.75 195 PRO A C 1
ATOM 1551 O O . PRO A 1 195 ? -19.112 -2.809 7.876 1.00 81.75 195 PRO A O 1
ATOM 1554 N N . GLU A 1 196 ? -19.579 -3.388 9.984 1.00 79.12 196 GLU A N 1
ATOM 1555 C CA . GLU A 1 196 ? -20.644 -2.406 10.175 1.00 79.12 196 GLU A CA 1
ATOM 1556 C C . GLU A 1 196 ? -20.165 -0.949 10.064 1.00 79.12 196 GLU A C 1
ATOM 1558 O O . GLU A 1 196 ? -20.958 -0.061 9.739 1.00 79.12 196 GLU A O 1
ATOM 1563 N N . ARG A 1 197 ? -18.873 -0.686 10.305 1.00 77.25 197 ARG A N 1
ATOM 1564 C CA . ARG A 1 197 ? -18.260 0.647 10.149 1.00 77.25 197 ARG A CA 1
ATOM 1565 C C . ARG A 1 197 ? -18.005 1.001 8.692 1.00 77.25 197 ARG A C 1
ATOM 1567 O O . ARG A 1 197 ? -17.886 2.177 8.358 1.00 77.25 197 ARG A O 1
ATOM 1574 N N . GLY A 1 198 ? -17.993 -0.006 7.826 1.00 66.88 198 GLY A N 1
ATOM 1575 C CA . GLY A 1 198 ? -17.976 0.163 6.387 1.00 66.88 198 GLY A CA 1
ATOM 1576 C C . GLY A 1 198 ? -19.332 0.556 5.807 1.00 66.88 198 GLY A C 1
ATOM 1577 O O . GLY A 1 198 ? -19.424 0.645 4.601 1.00 66.88 198 GLY A O 1
ATOM 1578 N N . CYS A 1 199 ? -20.413 0.769 6.561 1.00 64.50 199 CYS A N 1
ATOM 1579 C CA . CYS A 1 199 ? -21.723 1.079 5.967 1.00 64.50 199 CYS A CA 1
ATOM 1580 C C . CYS A 1 199 ? -22.074 2.569 6.156 1.00 64.50 199 CYS A C 1
ATOM 1582 O O . CYS A 1 199 ? -22.109 3.072 7.278 1.00 64.50 199 CYS A O 1
ATOM 1584 N N . LEU A 1 200 ? -22.370 3.290 5.063 1.00 54.97 200 LEU A N 1
ATOM 1585 C CA . LEU A 1 200 ? -22.764 4.711 5.124 1.00 54.97 200 LEU A CA 1
ATOM 1586 C C . LEU A 1 200 ? -24.190 4.908 5.678 1.00 54.97 200 LEU A C 1
ATOM 1588 O O . LEU A 1 200 ? -24.480 5.954 6.261 1.00 54.97 200 LEU A O 1
ATOM 1592 N N . SER A 1 201 ? -25.058 3.893 5.580 1.00 49.50 201 SER A N 1
ATOM 1593 C CA . SER A 1 201 ? -26.321 3.822 6.321 1.00 49.50 201 SER A CA 1
ATOM 1594 C C . SER A 1 201 ? -26.828 2.373 6.469 1.00 49.50 201 SER A C 1
ATOM 1596 O O . SER A 1 201 ? -26.581 1.546 5.591 1.00 49.50 201 SER A O 1
ATOM 1598 N N . PRO A 1 202 ? -27.610 2.044 7.521 1.00 47.84 202 PRO A N 1
ATOM 1599 C CA . PRO A 1 202 ? -28.230 0.720 7.677 1.00 47.84 202 PRO A CA 1
ATOM 1600 C C . PRO A 1 202 ? -29.274 0.376 6.601 1.00 47.84 202 PRO A C 1
ATOM 1602 O O . PRO A 1 202 ? -29.746 -0.755 6.555 1.00 47.84 202 PRO A O 1
ATOM 1605 N N . LYS A 1 203 ? -29.704 1.357 5.793 1.00 46.00 203 LYS A N 1
ATOM 1606 C CA . LYS A 1 203 ? -30.791 1.212 4.812 1.00 46.00 203 LYS A CA 1
ATOM 1607 C C . LYS A 1 203 ? -30.305 0.998 3.381 1.00 46.00 203 LYS A C 1
ATOM 1609 O O . LYS A 1 203 ? -31.103 0.581 2.552 1.00 46.00 203 LYS A O 1
ATOM 1614 N N . GLU A 1 204 ? -29.038 1.277 3.087 1.00 48.12 204 GLU A N 1
ATOM 1615 C CA . GLU A 1 204 ? -28.524 1.251 1.711 1.00 48.12 204 GLU A CA 1
ATOM 1616 C C . GLU A 1 204 ? -27.851 -0.065 1.317 1.00 48.12 204 GLU A C 1
ATOM 1618 O O . GLU A 1 204 ? -27.466 -0.206 0.164 1.00 48.12 204 GLU A O 1
ATOM 1623 N N . GLY A 1 205 ? -27.762 -1.052 2.216 1.00 42.84 205 GLY A N 1
ATOM 1624 C CA . GLY A 1 205 ? -27.396 -2.441 1.893 1.00 42.84 205 GLY A CA 1
ATOM 1625 C C . GLY A 1 205 ? -25.952 -2.677 1.420 1.00 42.84 205 GLY A C 1
ATOM 1626 O O . GLY A 1 205 ? -25.415 -3.749 1.675 1.00 42.84 205 GLY A O 1
ATOM 1627 N N . CYS A 1 206 ? -25.295 -1.692 0.805 1.00 43.84 206 CYS A N 1
ATOM 1628 C CA . CYS A 1 206 ? -23.886 -1.726 0.436 1.00 43.84 206 CYS A CA 1
ATOM 1629 C C . CYS A 1 206 ? -23.045 -1.104 1.548 1.00 43.84 206 CYS A C 1
ATOM 1631 O O . CYS A 1 206 ? -22.911 0.118 1.670 1.00 43.84 206 CYS A O 1
ATOM 1633 N N . CYS A 1 207 ? -22.447 -1.980 2.342 1.00 53.69 207 CYS A N 1
ATOM 1634 C CA . CYS A 1 207 ? -21.228 -1.663 3.068 1.00 53.69 207 CYS A CA 1
ATOM 1635 C C . CYS A 1 207 ? -20.068 -1.565 2.055 1.00 53.69 207 CYS A C 1
ATOM 1637 O O . CYS A 1 207 ? -20.245 -1.902 0.887 1.00 53.69 207 CYS A O 1
ATOM 1639 N N . TRP A 1 208 ? -18.910 -1.039 2.444 1.00 53.62 208 TRP A N 1
ATOM 1640 C CA . TRP A 1 208 ? -17.693 -0.981 1.622 1.00 53.62 208 TRP A CA 1
ATOM 1641 C C . TRP A 1 208 ? -17.100 -2.394 1.396 1.00 53.62 208 TRP A C 1
ATOM 1643 O O . TRP A 1 208 ? -15.932 -2.631 1.691 1.00 53.62 208 TRP A O 1
ATOM 1653 N N . CYS A 1 209 ? -17.932 -3.330 0.934 1.00 41.91 209 CYS A N 1
ATOM 1654 C CA . CYS A 1 209 ? -17.642 -4.732 0.664 1.00 41.91 209 CYS A CA 1
ATOM 1655 C C . CYS A 1 209 ? -17.914 -5.033 -0.807 1.00 41.91 209 CYS A C 1
ATOM 1657 O O . CYS A 1 209 ? -19.006 -4.644 -1.286 1.00 41.91 209 CYS A O 1
#

pLDDT: mean 77.09, std 21.0, range [22.16, 97.0]